Protein AF-0000000068948465 (afdb_homodimer)

Foldseek 3Di:
DPPPDFKKKKWKKQFAPVCLPVRVVVLVVLLVVLAKDWDDWDFDVVVRGMIITMIGHNDQVSVVVSVVVVVVDDGIDTDDMDIDDPPCPDPPPDDPPPPPPCPVPPPPPPPDD/DPPPDFKKKKWKKQFAPVCLPVRVVVLVVLLVVLAKDWDDWDFDVVVRGMIITMIGHNDQVSVVVSVVVVVVDDGIDTDDMDIDDPPCPDDPPDDPPPDPPCPVPPPPPPPPD

Secondary structure (DSSP, 8-state):
----PPPEEEEEEEEPGGGHHHHHHHHHHHHHHTT-EEEEEEEETTTTTEEEEEEE-SSHHHHHHHHHHHHT-SSEEEEEEEEE-TT--------------------------/----PPPEEEEEEEEPGGGHHHHHHHHHHHHHHTT-EEEEEEEETTTTTEEEEEEE-SSHHHHHHHHHHHHT-SSEEEEEEEEE-TT--------------------------

Solvent-accessible surface area (backbone atoms only — not comparable to full-atom values): 13059 Å² total; per-residue (Å²): 123,78,82,78,67,60,19,32,36,40,38,33,31,34,43,37,77,92,43,51,58,61,32,50,44,54,52,47,50,46,36,46,74,45,58,45,41,78,42,32,39,36,35,33,44,88,63,73,31,32,38,39,37,32,35,33,25,94,44,56,67,36,55,54,51,36,53,58,52,51,72,72,42,89,45,51,42,84,75,43,76,47,77,46,48,71,81,56,74,68,70,79,66,75,73,79,74,77,77,73,73,74,74,71,73,70,75,77,75,74,71,80,124,123,79,82,79,66,59,20,34,37,41,37,31,31,34,42,36,77,94,43,51,57,59,30,50,45,52,52,48,50,46,36,48,75,45,58,44,41,78,44,32,39,37,35,33,46,86,64,72,31,34,40,37,38,32,34,32,25,95,42,55,67,36,55,53,51,36,52,57,52,51,73,71,43,89,44,51,42,83,74,44,75,47,76,47,48,73,78,57,75,69,71,80,66,75,74,78,79,75,80,74,77,75,75,73,75,72,74,80,76,78,74,75,121

Radius of gyration: 25.89 Å; Cα contacts (8 Å, |Δi|>4): 347; chains: 2; bounding box: 119×60×42 Å

Structure (mmCIF, N/CA/C/O backbone):
data_AF-0000000068948465-model_v1
#
loop_
_entity.id
_entity.type
_entity.pdbx_description
1 polymer 'AsnC family transcriptional regulator'
#
loop_
_atom_site.group_PDB
_atom_site.id
_atom_site.type_symbol
_atom_site.label_atom_id
_atom_site.label_alt_id
_atom_site.label_comp_id
_atom_site.label_asym_id
_atom_site.label_entity_id
_atom_site.label_seq_id
_atom_site.pdbx_PDB_ins_code
_atom_site.Cartn_x
_atom_site.Cartn_y
_atom_site.Cartn_z
_atom_site.occupancy
_atom_site.B_iso_or_equiv
_atom_site.auth_seq_id
_atom_site.auth_comp_id
_atom_site.auth_asym_id
_atom_site.auth_atom_id
_atom_site.pdbx_PDB_model_num
ATOM 1 N N . MET A 1 1 ? -20.594 -26.531 1.885 1 39.5 1 MET A N 1
ATOM 2 C CA . MET A 1 1 ? -19.562 -26.547 0.859 1 39.5 1 MET A CA 1
ATOM 3 C C . MET A 1 1 ? -18.203 -26.172 1.447 1 39.5 1 MET A C 1
ATOM 5 O O . MET A 1 1 ? -18.125 -25.312 2.334 1 39.5 1 MET A O 1
ATOM 9 N N . PRO A 1 2 ? -17.281 -27 1.482 1 44.72 2 PRO A N 1
ATOM 10 C CA . PRO A 1 2 ? -16.047 -26.719 2.217 1 44.72 2 PRO A CA 1
ATOM 11 C C . PRO A 1 2 ? -15.516 -25.312 1.981 1 44.72 2 PRO A C 1
ATOM 13 O O . PRO A 1 2 ? -15.789 -24.719 0.938 1 44.72 2 PRO A O 1
ATOM 16 N N . ALA A 1 3 ? -15.453 -24.453 2.828 1 50.34 3 ALA A N 1
ATOM 17 C CA . ALA A 1 3 ? -14.961 -23.078 2.734 1 50.34 3 ALA A CA 1
ATOM 18 C C . ALA A 1 3 ? -13.781 -22.984 1.772 1 50.34 3 ALA A C 1
ATOM 20 O O . ALA A 1 3 ? -12.711 -23.547 2.037 1 50.34 3 ALA A O 1
ATOM 21 N N . THR A 1 4 ? -13.992 -23.172 0.455 1 62.28 4 THR A N 1
ATOM 22 C CA . THR A 1 4 ? -12.961 -23.312 -0.571 1 62.28 4 THR A CA 1
ATOM 23 C C . THR A 1 4 ? -11.898 -22.234 -0.419 1 62.28 4 THR A C 1
ATOM 25 O O . THR A 1 4 ? -12.219 -21.031 -0.416 1 62.28 4 THR A O 1
ATOM 28 N N . THR A 1 5 ? -10.789 -22.531 0.228 1 85.94 5 THR A N 1
ATOM 29 C CA . THR A 1 5 ? -9.633 -21.656 0.434 1 85.94 5 THR A CA 1
ATOM 30 C C . THR A 1 5 ? -9.047 -21.219 -0.902 1 85.94 5 THR A C 1
ATOM 32 O O . THR A 1 5 ? -8.828 -22.031 -1.798 1 85.94 5 THR A O 1
ATOM 35 N N . LEU A 1 6 ? -8.992 -19.984 -1.156 1 93.75 6 LEU A N 1
ATOM 36 C CA . LEU A 1 6 ? -8.438 -19.406 -2.377 1 93.75 6 LEU A CA 1
ATOM 37 C C . LEU A 1 6 ? -6.93 -19.594 -2.432 1 93.75 6 LEU A C 1
ATOM 39 O O . LEU A 1 6 ? -6.262 -19.609 -1.395 1 93.75 6 LEU A O 1
ATOM 43 N N . PRO A 1 7 ? -6.414 -19.891 -3.65 1 97.19 7 PRO A N 1
ATOM 44 C CA . PRO A 1 7 ? -4.957 -19.797 -3.771 1 97.19 7 PRO A CA 1
ATOM 45 C C . PRO A 1 7 ? -4.395 -18.516 -3.17 1 97.19 7 PRO A C 1
ATOM 47 O O . PRO A 1 7 ? -4.988 -17.453 -3.33 1 97.19 7 PRO A O 1
ATOM 50 N N . THR A 1 8 ? -3.281 -18.672 -2.494 1 98 8 THR A N 1
ATOM 51 C CA . THR A 1 8 ? -2.734 -17.562 -1.728 1 98 8 THR A CA 1
ATOM 52 C C . THR A 1 8 ? -1.229 -17.438 -1.949 1 98 8 THR A C 1
ATOM 54 O O . 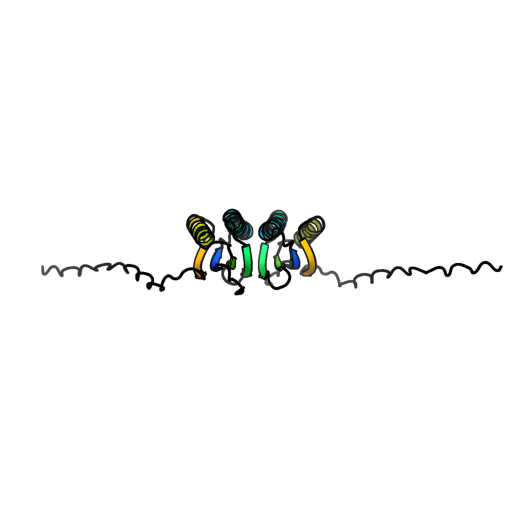THR A 1 8 ? -0.518 -18.438 -1.98 1 98 8 THR A O 1
ATOM 57 N N . LEU A 1 9 ? -0.799 -16.234 -2.16 1 98.44 9 LEU A N 1
ATOM 58 C CA . LEU A 1 9 ? 0.619 -15.906 -2.268 1 98.44 9 LEU A CA 1
ATOM 59 C C . LEU A 1 9 ? 1.081 -15.078 -1.071 1 98.44 9 LEU A C 1
ATOM 61 O O . LEU A 1 9 ? 0.5 -14.031 -0.772 1 98.44 9 LEU A O 1
ATOM 65 N N . HIS A 1 10 ? 2.029 -15.555 -0.37 1 98.5 10 HIS A N 1
ATOM 66 C CA . HIS A 1 10 ? 2.768 -14.773 0.615 1 98.5 10 HIS A CA 1
ATOM 67 C C . HIS A 1 10 ? 4.105 -14.297 0.053 1 98.5 10 HIS A C 1
ATOM 69 O O . HIS A 1 10 ? 4.891 -15.102 -0.448 1 98.5 10 HIS A O 1
ATOM 75 N N . LEU A 1 11 ? 4.359 -12.969 0.153 1 97.62 11 LEU A N 1
ATOM 76 C CA . LEU A 1 11 ? 5.625 -12.523 -0.413 1 97.62 11 LEU A CA 1
ATOM 77 C C . LEU A 1 11 ? 6.207 -11.367 0.401 1 97.62 11 LEU A C 1
ATOM 79 O O . LEU A 1 11 ? 5.488 -10.719 1.167 1 97.62 11 LEU A O 1
ATOM 83 N N . SER A 1 12 ? 7.5 -11.195 0.286 1 97.69 12 SER A N 1
ATOM 84 C CA . SER A 1 12 ? 8.258 -10.062 0.803 1 97.69 12 SER A CA 1
ATOM 85 C C . SER A 1 12 ? 9.117 -9.422 -0.287 1 97.69 12 SER A C 1
ATOM 87 O O . SER A 1 12 ? 9.828 -10.125 -1.011 1 97.69 12 SER A O 1
ATOM 89 N N . LEU A 1 13 ? 9.008 -8.125 -0.373 1 96.81 13 LEU A N 1
ATOM 90 C CA . LEU A 1 13 ? 9.727 -7.363 -1.386 1 96.81 13 LEU A CA 1
ATOM 91 C C . LEU A 1 13 ? 10.539 -6.242 -0.745 1 96.81 13 LEU A C 1
ATOM 93 O O . LEU A 1 13 ? 10.031 -5.496 0.094 1 96.81 13 LEU A O 1
ATOM 97 N N . ARG A 1 14 ? 11.758 -6.141 -1.151 1 95.94 14 ARG A N 1
ATOM 98 C CA . ARG A 1 14 ? 12.492 -4.922 -0.84 1 95.94 14 ARG A CA 1
ATOM 99 C C . ARG A 1 14 ? 12.242 -3.848 -1.893 1 95.94 14 ARG A C 1
ATOM 101 O O . ARG A 1 14 ? 12.43 -4.086 -3.088 1 95.94 14 ARG A O 1
ATOM 108 N N . LEU A 1 15 ? 11.844 -2.734 -1.394 1 95.56 15 LEU A N 1
ATOM 109 C CA . LEU A 1 15 ? 11.508 -1.647 -2.309 1 95.56 15 LEU A CA 1
ATOM 110 C C . LEU A 1 15 ? 12.695 -0.709 -2.494 1 95.56 15 LEU A C 1
ATOM 112 O O . LEU A 1 15 ? 13.492 -0.511 -1.567 1 95.56 15 LEU A O 1
ATOM 116 N N . GLU A 1 16 ? 12.773 -0.184 -3.67 1 93.62 16 GLU A N 1
ATOM 117 C CA . GLU A 1 16 ? 13.758 0.862 -3.92 1 93.62 16 GLU A CA 1
ATOM 118 C C . GLU A 1 16 ? 13.469 2.107 -3.088 1 93.62 16 GLU A C 1
ATOM 120 O O . GLU A 1 16 ? 12.375 2.668 -3.164 1 93.62 16 GLU A O 1
ATOM 125 N N . THR A 1 17 ? 14.43 2.617 -2.41 1 92.31 17 THR A N 1
ATOM 126 C CA . THR A 1 17 ? 14.195 3.631 -1.388 1 92.31 17 THR A CA 1
ATOM 127 C C . THR A 1 17 ? 14.148 5.023 -2.008 1 92.31 17 THR A C 1
ATOM 129 O O . THR A 1 17 ? 13.664 5.973 -1.387 1 92.31 17 THR A O 1
ATOM 132 N N . ALA A 1 18 ? 14.656 5.133 -3.189 1 91.5 18 ALA A N 1
ATOM 133 C CA . ALA A 1 18 ? 14.664 6.445 -3.832 1 91.5 18 ALA A CA 1
ATOM 134 C C . ALA A 1 18 ? 13.242 6.902 -4.145 1 91.5 18 ALA A C 1
ATOM 136 O O . ALA A 1 18 ? 12.969 8.102 -4.215 1 91.5 18 ALA A O 1
ATOM 137 N N . ASP A 1 19 ? 12.273 5.969 -4.332 1 92.88 19 ASP A N 1
ATOM 138 C CA . ASP A 1 19 ? 10.867 6.25 -4.605 1 92.88 19 ASP A CA 1
ATOM 139 C C . ASP A 1 19 ? 9.969 5.137 -4.062 1 92.88 19 ASP A C 1
ATOM 141 O O . ASP A 1 19 ? 9.422 4.344 -4.828 1 92.88 19 ASP A O 1
ATOM 145 N N . LEU A 1 20 ? 9.758 5.203 -2.801 1 95.69 20 LEU A N 1
ATOM 146 C CA . LEU A 1 20 ? 9.016 4.145 -2.127 1 95.69 20 LEU A CA 1
ATOM 147 C C . LEU A 1 20 ? 7.574 4.09 -2.629 1 95.69 20 LEU A C 1
ATOM 149 O O . LEU A 1 20 ? 7.059 3.01 -2.922 1 95.69 20 LEU A O 1
ATOM 153 N N . PHE A 1 21 ? 6.938 5.223 -2.777 1 95.75 21 PHE A N 1
ATOM 154 C CA . PHE A 1 21 ? 5.566 5.227 -3.275 1 95.75 21 PHE A CA 1
ATOM 155 C C . PHE A 1 21 ? 5.508 4.691 -4.703 1 95.75 21 PHE A C 1
ATOM 157 O O . PHE A 1 21 ? 4.637 3.883 -5.031 1 95.75 21 PHE A O 1
ATOM 164 N N . GLY A 1 22 ? 6.453 5.184 -5.469 1 93.69 22 GLY A N 1
ATOM 165 C CA . GLY A 1 22 ? 6.488 4.684 -6.832 1 93.69 22 GLY A CA 1
ATOM 166 C C . GLY A 1 22 ? 6.637 3.174 -6.91 1 93.69 22 GLY A C 1
ATOM 167 O O . GLY A 1 22 ? 5.934 2.516 -7.68 1 93.69 22 GLY A O 1
ATOM 168 N N . ALA A 1 23 ? 7.492 2.623 -6.145 1 94.44 23 ALA A N 1
ATOM 169 C CA . ALA A 1 23 ? 7.699 1.178 -6.098 1 94.44 23 ALA A CA 1
ATOM 170 C C . ALA A 1 23 ? 6.438 0.458 -5.629 1 94.44 23 ALA A C 1
ATOM 172 O O . ALA A 1 23 ? 6.027 -0.54 -6.227 1 94.44 23 ALA A O 1
ATOM 173 N N . MET A 1 24 ? 5.809 0.981 -4.594 1 95.69 24 MET A N 1
ATOM 174 C CA . MET A 1 24 ? 4.59 0.369 -4.07 1 95.69 24 MET A CA 1
ATOM 175 C C . MET A 1 24 ? 3.475 0.404 -5.109 1 95.69 24 MET A C 1
ATOM 177 O O . MET A 1 24 ? 2.781 -0.593 -5.316 1 95.69 24 MET A O 1
ATOM 181 N N . GLU A 1 25 ? 3.311 1.545 -5.703 1 94.31 25 GLU A N 1
ATOM 182 C CA . GLU A 1 25 ? 2.289 1.691 -6.734 1 94.31 25 GLU A CA 1
ATOM 183 C C . GLU A 1 25 ? 2.5 0.686 -7.863 1 94.31 25 GLU A C 1
ATOM 185 O O . GLU A 1 25 ? 1.54 0.086 -8.352 1 94.31 25 GLU A O 1
ATOM 190 N N . TRP A 1 26 ? 3.707 0.547 -8.25 1 93.56 26 TRP A N 1
ATOM 191 C CA . TRP A 1 26 ? 4.027 -0.385 -9.328 1 93.56 26 TRP A CA 1
ATOM 192 C C . TRP A 1 26 ? 3.658 -1.812 -8.938 1 93.56 26 TRP A C 1
ATOM 194 O O . TRP A 1 26 ? 3.061 -2.543 -9.734 1 93.56 26 TRP A O 1
ATOM 204 N N . VAL A 1 27 ? 3.988 -2.209 -7.746 1 95.44 27 VAL A N 1
ATOM 205 C CA . VAL A 1 27 ? 3.678 -3.551 -7.266 1 95.44 27 VAL A CA 1
ATOM 206 C C . VAL A 1 27 ? 2.166 -3.758 -7.25 1 95.44 27 VAL A C 1
ATOM 208 O O . VAL A 1 27 ?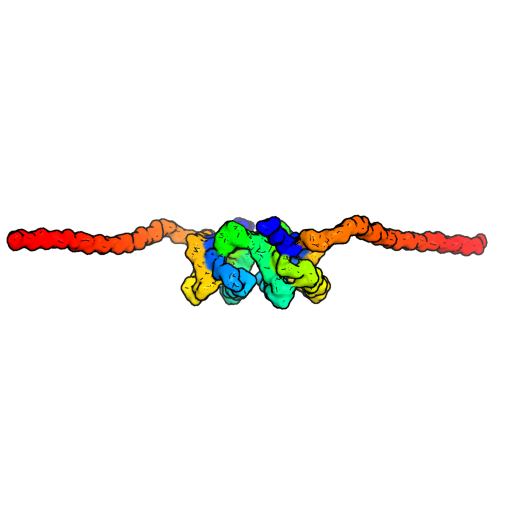 1.663 -4.754 -7.773 1 95.44 27 VAL A O 1
ATOM 211 N N . LEU A 1 28 ? 1.452 -2.793 -6.68 1 96 28 LEU A N 1
ATOM 212 C CA . LEU A 1 28 ? 0.005 -2.906 -6.531 1 96 28 LEU A CA 1
ATOM 213 C C . LEU A 1 28 ? -0.682 -2.902 -7.895 1 96 28 LEU A C 1
ATOM 215 O O . LEU A 1 28 ? -1.611 -3.678 -8.125 1 96 28 LEU A O 1
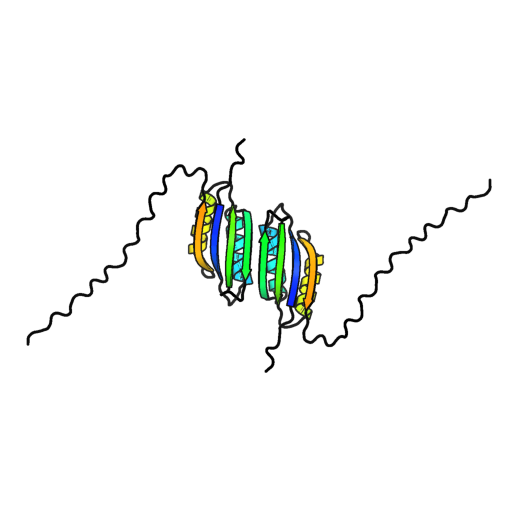ATOM 219 N N . ALA A 1 29 ? -0.239 -2.104 -8.758 1 94.19 29 ALA A N 1
ATOM 220 C CA . ALA A 1 29 ? -0.805 -2.045 -10.109 1 94.19 29 ALA A CA 1
ATOM 221 C C . ALA A 1 29 ? -0.633 -3.377 -10.836 1 94.19 29 ALA A C 1
ATOM 223 O O . ALA A 1 29 ? -1.555 -3.85 -11.5 1 94.19 29 ALA A O 1
ATOM 224 N N . ASN A 1 30 ? 0.531 -3.982 -10.703 1 95.31 30 ASN A N 1
ATOM 225 C CA . ASN A 1 30 ? 0.779 -5.262 -11.359 1 95.31 30 ASN A CA 1
ATOM 226 C C . ASN A 1 30 ? -0.067 -6.379 -10.75 1 95.31 30 ASN A C 1
ATOM 228 O O . ASN A 1 30 ? -0.586 -7.23 -11.477 1 95.31 30 ASN A O 1
ATOM 232 N N . ALA A 1 31 ? -0.156 -6.312 -9.484 1 97.19 31 ALA A N 1
ATOM 233 C CA . ALA A 1 31 ? -1.032 -7.281 -8.828 1 97.19 31 ALA A CA 1
ATOM 234 C C . ALA A 1 31 ? -2.469 -7.145 -9.32 1 97.19 31 ALA A C 1
ATOM 236 O O . ALA A 1 31 ? -3.111 -8.141 -9.672 1 97.19 31 ALA A O 1
ATOM 237 N N . ARG A 1 32 ? -2.934 -5.945 -9.406 1 96.69 32 ARG A N 1
ATOM 238 C CA . ARG A 1 32 ? -4.285 -5.676 -9.883 1 96.69 32 ARG A CA 1
ATOM 239 C C . ARG A 1 32 ? -4.461 -6.156 -11.32 1 96.69 32 ARG A C 1
ATOM 241 O O . ARG A 1 32 ? -5.453 -6.816 -11.641 1 96.69 32 ARG A O 1
ATOM 248 N N . ARG A 1 33 ? -3.539 -5.875 -12.125 1 95 33 ARG A N 1
ATOM 249 C CA . ARG A 1 33 ? -3.594 -6.207 -13.547 1 95 33 ARG A CA 1
ATOM 250 C C . ARG A 1 33 ? -3.621 -7.719 -13.758 1 95 33 ARG A C 1
ATOM 252 O O . ARG A 1 33 ? -4.164 -8.203 -14.75 1 95 33 ARG A O 1
ATOM 259 N N . THR A 1 34 ? -3.053 -8.484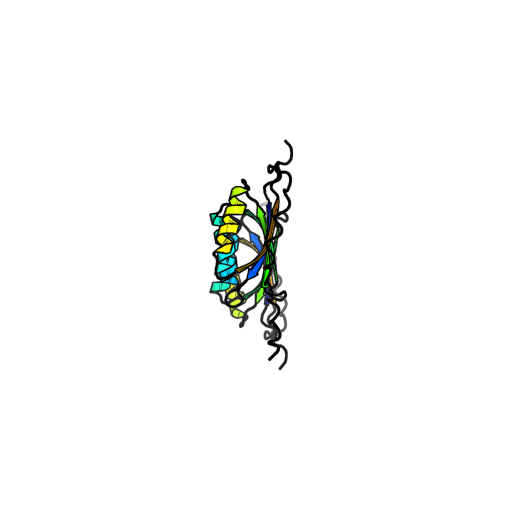 -12.852 1 96.81 34 THR A N 1
ATOM 260 C CA . THR A 1 34 ? -3.008 -9.938 -12.977 1 96.81 34 THR A CA 1
ATOM 261 C C . THR A 1 34 ? -4.207 -10.57 -12.273 1 96.81 34 THR A C 1
ATOM 263 O O . THR A 1 34 ? -4.305 -11.797 -12.195 1 96.81 34 THR A O 1
ATOM 266 N N . GLY A 1 35 ? -5.07 -9.75 -11.711 1 96.81 35 GLY A N 1
ATOM 267 C CA . GLY A 1 35 ? -6.332 -10.242 -11.172 1 96.81 35 GLY A CA 1
ATOM 268 C C . GLY A 1 35 ? -6.238 -10.648 -9.719 1 96.81 35 GLY A C 1
ATOM 269 O O . GLY A 1 35 ? -7.062 -11.43 -9.234 1 96.81 35 GLY A O 1
ATOM 270 N N . LEU A 1 36 ? -5.25 -10.195 -8.977 1 98.06 36 LEU A N 1
ATOM 271 C CA . LEU A 1 36 ? -5.09 -10.57 -7.574 1 98.06 36 LEU A CA 1
ATOM 272 C C . LEU A 1 36 ? -5.91 -9.656 -6.672 1 98.06 36 LEU A C 1
ATOM 274 O O . LEU A 1 36 ? -6.367 -8.594 -7.102 1 98.06 36 LEU A O 1
ATOM 278 N N . ALA A 1 37 ? -6.133 -10.172 -5.473 1 97.25 37 ALA A N 1
ATOM 279 C CA . ALA A 1 37 ? -6.754 -9.375 -4.418 1 97.25 37 ALA A CA 1
ATOM 280 C C . ALA A 1 37 ? -5.852 -9.289 -3.189 1 97.25 37 ALA A C 1
ATOM 282 O O . ALA A 1 37 ? -5.215 -10.281 -2.811 1 97.25 37 ALA A O 1
ATOM 283 N N . PRO A 1 38 ? -5.809 -8.141 -2.607 1 97.88 38 PRO A N 1
ATOM 284 C CA . PRO A 1 38 ? -5.004 -8.023 -1.391 1 97.88 38 PRO A CA 1
ATOM 285 C C . PRO A 1 38 ? -5.707 -8.586 -0.159 1 97.88 38 PRO A C 1
ATOM 287 O O . PRO A 1 38 ? -6.871 -8.258 0.092 1 97.88 38 PRO A O 1
ATOM 290 N N . ALA A 1 39 ? -5.047 -9.398 0.582 1 97.38 39 ALA A N 1
ATOM 291 C CA . ALA A 1 39 ? -5.551 -9.859 1.872 1 97.38 39 ALA A CA 1
ATOM 292 C C . ALA A 1 39 ? -4.883 -9.109 3.023 1 97.38 39 ALA A C 1
ATOM 294 O O . ALA A 1 39 ? -5.559 -8.656 3.951 1 97.38 39 ALA A O 1
ATOM 295 N N . GLN A 1 40 ? -3.584 -9.016 2.916 1 97.94 40 GLN A N 1
ATOM 296 C CA . GLN A 1 40 ? -2.828 -8.281 3.922 1 97.94 40 GLN A CA 1
ATOM 297 C C . GLN A 1 40 ? -1.63 -7.57 3.301 1 97.94 40 GLN A C 1
ATOM 299 O O . GLN A 1 40 ? -1.019 -8.078 2.359 1 97.94 40 GLN A O 1
ATOM 304 N N . LEU A 1 41 ? -1.302 -6.434 3.807 1 98.38 41 LEU A N 1
ATOM 305 C CA . LEU A 1 41 ? -0.094 -5.684 3.484 1 98.38 41 LEU A CA 1
ATOM 306 C C . LEU A 1 41 ? 0.538 -5.102 4.746 1 98.38 41 LEU A C 1
ATOM 308 O O . LEU A 1 41 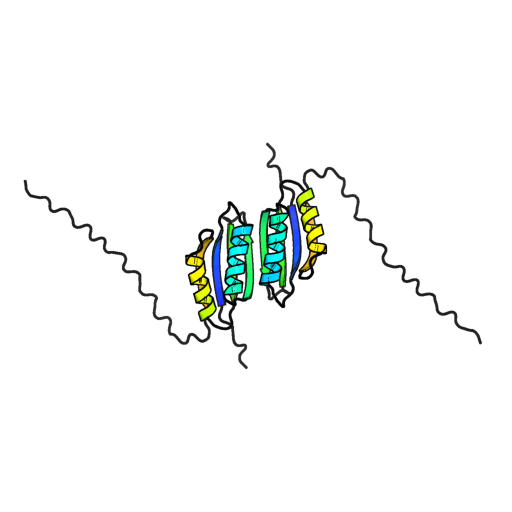? -0.169 -4.637 5.641 1 98.38 41 LEU A O 1
ATOM 312 N N . SER A 1 42 ? 1.835 -5.117 4.797 1 98.31 42 SER A N 1
ATOM 313 C CA . SER A 1 42 ? 2.576 -4.434 5.855 1 98.31 42 SER A CA 1
ATOM 314 C C . SER A 1 42 ? 3.898 -3.881 5.336 1 98.31 42 SER A C 1
ATOM 316 O O . SER A 1 42 ? 4.598 -4.547 4.566 1 98.31 42 SER A O 1
ATOM 318 N N . PHE A 1 43 ? 4.195 -2.697 5.73 1 98.25 43 PHE A N 1
ATOM 319 C CA . PHE A 1 43 ? 5.418 -2.008 5.336 1 98.25 43 PHE A CA 1
ATOM 320 C C . PHE A 1 43 ? 5.977 -1.197 6.496 1 98.25 43 PHE A C 1
ATOM 322 O O . PHE A 1 43 ? 5.223 -0.58 7.25 1 98.25 43 PHE A O 1
ATOM 329 N N . ASP A 1 44 ? 7.281 -1.242 6.594 1 95.69 44 ASP A N 1
ATOM 330 C CA . ASP A 1 44 ? 8.023 -0.456 7.574 1 95.69 44 ASP A CA 1
ATOM 331 C C . ASP A 1 44 ? 9.328 0.075 6.98 1 95.69 44 ASP A C 1
ATOM 333 O O . ASP A 1 44 ? 10.258 -0.691 6.734 1 95.69 44 ASP A O 1
ATOM 337 N N . ALA A 1 45 ? 9.328 1.349 6.816 1 94.69 45 ALA A N 1
ATOM 338 C CA . ALA A 1 45 ? 10.492 1.963 6.188 1 94.69 45 ALA A CA 1
ATOM 339 C C . ALA A 1 45 ? 11.742 1.772 7.043 1 94.69 45 ALA A C 1
ATOM 341 O O . ALA A 1 45 ? 12.852 1.692 6.516 1 94.69 45 ALA A O 1
ATOM 342 N N . ALA A 1 46 ? 11.555 1.696 8.297 1 90.88 46 ALA A N 1
ATOM 343 C CA . ALA A 1 46 ? 12.68 1.571 9.219 1 90.88 46 ALA A CA 1
ATOM 344 C C . ALA A 1 46 ? 13.258 0.16 9.195 1 90.88 46 ALA A C 1
ATOM 346 O O . ALA A 1 46 ? 14.375 -0.071 9.672 1 90.88 46 ALA A O 1
ATOM 347 N N . ARG A 1 47 ? 12.516 -0.778 8.703 1 90.88 47 ARG A N 1
ATOM 348 C CA . ARG A 1 47 ? 12.961 -2.166 8.625 1 90.88 47 ARG A CA 1
ATOM 349 C C . ARG A 1 47 ? 13.367 -2.531 7.199 1 90.88 47 ARG A C 1
ATOM 351 O O . ARG A 1 47 ? 12.867 -3.506 6.637 1 90.88 47 ARG A O 1
ATOM 358 N N . GLN A 1 48 ? 14.266 -1.77 6.629 1 90.38 48 GLN A N 1
ATOM 359 C CA . GLN A 1 48 ? 14.938 -2.021 5.359 1 90.38 48 GLN A CA 1
ATOM 360 C C . GLN A 1 48 ? 13.977 -1.871 4.188 1 90.38 48 GLN A C 1
ATOM 362 O O . GLN A 1 48 ? 14.148 -2.512 3.148 1 90.38 48 GLN A O 1
ATOM 367 N N . ALA A 1 49 ? 12.828 -1.194 4.355 1 95.38 49 ALA A N 1
ATOM 368 C CA . ALA A 1 49 ? 11.867 -0.879 3.305 1 95.38 49 ALA A CA 1
ATOM 369 C C . ALA A 1 49 ? 11.297 -2.15 2.678 1 95.38 49 ALA A C 1
ATOM 371 O O . ALA A 1 49 ? 11.211 -2.26 1.452 1 95.38 49 ALA A O 1
ATOM 372 N N . VAL A 1 50 ? 11.023 -3.109 3.559 1 96.62 50 VAL A N 1
ATOM 373 C CA . VAL A 1 50 ? 10.461 -4.367 3.086 1 96.62 50 VAL A CA 1
ATOM 374 C C . VAL A 1 50 ? 8.938 -4.305 3.137 1 96.62 50 VAL A C 1
ATOM 376 O O . VAL A 1 50 ? 8.359 -3.924 4.16 1 96.62 50 VAL A O 1
ATOM 379 N N . LEU A 1 51 ? 8.281 -4.617 2.037 1 97.81 51 LEU A N 1
ATOM 380 C CA . LEU A 1 51 ? 6.84 -4.793 1.938 1 97.81 51 LEU A CA 1
ATOM 381 C C . LEU A 1 51 ? 6.461 -6.266 2.057 1 97.81 51 LEU A C 1
ATOM 383 O O . LEU A 1 51 ? 6.93 -7.098 1.274 1 97.81 51 LEU A O 1
ATOM 387 N N . HIS A 1 52 ? 5.672 -6.598 3.033 1 98.44 52 HIS A N 1
ATOM 388 C CA . HIS A 1 52 ? 5.059 -7.914 3.148 1 98.44 52 HIS A CA 1
ATOM 389 C C . HIS A 1 52 ? 3.625 -7.902 2.623 1 98.44 52 HIS A C 1
ATOM 391 O O . HIS A 1 52 ? 2.844 -7.008 2.963 1 98.44 52 HIS A O 1
ATOM 397 N N . ALA A 1 53 ? 3.322 -8.922 1.819 1 98.56 53 ALA A N 1
ATOM 398 C CA . ALA A 1 53 ? 1.976 -8.953 1.255 1 98.56 53 ALA A CA 1
ATOM 399 C C . ALA A 1 53 ? 1.426 -10.375 1.22 1 98.56 53 ALA A C 1
ATOM 401 O O . ALA A 1 53 ? 2.168 -11.328 0.974 1 98.56 53 ALA A O 1
ATOM 402 N N . THR A 1 54 ? 0.19 -10.492 1.573 1 98.5 54 THR A N 1
ATOM 403 C CA . THR A 1 54 ? -0.62 -11.672 1.3 1 98.5 54 THR A CA 1
ATOM 404 C C . THR A 1 54 ? -1.669 -11.375 0.232 1 98.5 54 THR A C 1
ATOM 406 O O . THR A 1 54 ? -2.521 -10.508 0.419 1 98.5 54 THR A O 1
ATOM 409 N N . LEU A 1 55 ? -1.599 -12.078 -0.843 1 98.5 55 LEU A N 1
ATOM 410 C CA . LEU A 1 55 ? -2.479 -11.867 -1.987 1 98.5 55 LEU A CA 1
ATOM 411 C C . LEU A 1 55 ? -3.244 -13.141 -2.324 1 98.5 55 LEU A C 1
ATOM 413 O O . LEU A 1 55 ? -2.729 -14.25 -2.141 1 98.5 55 LEU A O 1
ATOM 417 N N . THR A 1 56 ? -4.438 -12.953 -2.84 1 97.94 56 THR A N 1
ATOM 418 C CA . THR A 1 56 ? -5.25 -14.109 -3.221 1 97.94 56 THR A CA 1
ATOM 419 C C . THR A 1 56 ? -5.699 -13.992 -4.676 1 97.94 56 THR A C 1
ATOM 421 O O . THR A 1 56 ? -5.637 -12.914 -5.266 1 97.94 56 THR A O 1
ATOM 424 N N . ALA A 1 57 ? -6.086 -15.102 -5.18 1 97.75 57 ALA A N 1
ATOM 425 C CA . ALA A 1 57 ? -6.594 -15.172 -6.547 1 97.75 57 ALA A CA 1
ATOM 426 C C . ALA A 1 57 ? -7.625 -16.297 -6.688 1 97.75 57 ALA A C 1
ATOM 428 O O . ALA A 1 57 ? -7.707 -17.188 -5.84 1 97.75 57 ALA A O 1
ATOM 429 N N . GLN A 1 58 ? -8.43 -16.188 -7.75 1 95.31 58 GLN A N 1
ATOM 430 C CA . GLN A 1 58 ? -9.383 -17.25 -8.047 1 95.31 58 GLN A CA 1
ATOM 431 C C . GLN A 1 58 ? -8.68 -18.484 -8.602 1 95.31 58 GLN A C 1
ATOM 433 O O . GLN A 1 58 ? -9.156 -19.609 -8.414 1 95.31 58 GLN A O 1
ATOM 438 N N . ASP A 1 59 ? -7.531 -18.234 -9.25 1 94.88 59 ASP A N 1
ATOM 439 C CA . ASP A 1 59 ? -6.73 -19.266 -9.891 1 94.88 59 ASP A CA 1
ATOM 440 C C . ASP A 1 59 ? -5.25 -19.094 -9.57 1 94.88 59 ASP A C 1
ATOM 442 O O . ASP A 1 59 ? -4.723 -17.984 -9.633 1 94.88 59 ASP A O 1
ATOM 446 N N . ALA A 1 60 ? -4.621 -20.188 -9.273 1 96 60 ALA A N 1
ATOM 447 C CA . ALA A 1 60 ? -3.213 -20.125 -8.891 1 96 60 ALA A CA 1
ATOM 448 C C . ALA A 1 60 ? -2.355 -19.594 -10.031 1 96 60 ALA A C 1
ATOM 450 O O . ALA A 1 60 ? -1.288 -19.016 -9.805 1 96 60 ALA A O 1
ATOM 451 N N . GLY A 1 61 ? -2.76 -19.859 -11.203 1 96.88 61 GLY A N 1
ATOM 452 C CA . GLY A 1 61 ? -2.031 -19.344 -12.352 1 96.88 61 GLY A CA 1
ATOM 453 C C . GLY A 1 61 ? -1.828 -17.844 -12.297 1 96.88 61 GLY A C 1
ATOM 454 O O . GLY A 1 61 ? -0.816 -17.344 -12.781 1 96.88 61 GLY A O 1
ATOM 455 N N . GLN A 1 62 ? -2.773 -17.094 -11.758 1 97.81 62 GLN A N 1
ATOM 456 C CA . GLN A 1 62 ? -2.678 -15.648 -11.633 1 97.81 62 GLN A CA 1
ATOM 457 C C . GLN A 1 62 ? -1.562 -15.25 -10.672 1 97.81 62 GLN A C 1
ATOM 459 O O . GLN A 1 62 ? -0.876 -14.25 -10.891 1 97.81 62 GLN A O 1
ATOM 464 N N . LEU A 1 63 ? -1.409 -15.992 -9.633 1 98.06 63 LEU A N 1
ATOM 465 C CA . LEU A 1 63 ? -0.323 -15.734 -8.688 1 98.06 63 LEU A CA 1
ATOM 466 C C . LEU A 1 63 ? 1.033 -15.898 -9.367 1 98.06 63 LEU A C 1
ATOM 468 O O . LEU A 1 63 ? 1.908 -15.039 -9.227 1 98.06 63 LEU A O 1
ATOM 472 N N . TRP A 1 64 ? 1.11 -16.938 -10.156 1 96.5 64 TRP A N 1
ATOM 473 C CA . TRP A 1 64 ? 2.365 -17.219 -10.844 1 96.5 64 TRP A CA 1
ATOM 474 C C . TRP A 1 64 ? 2.639 -16.172 -11.914 1 96.5 64 TRP A C 1
ATOM 476 O O . TRP A 1 64 ? 3.787 -15.773 -12.125 1 96.5 64 TRP A O 1
ATOM 486 N N . LEU A 1 65 ? 1.653 -15.734 -12.57 1 96.81 65 LEU A N 1
ATOM 487 C CA . LEU A 1 65 ? 1.811 -14.656 -13.539 1 96.81 65 LEU A CA 1
ATOM 488 C C . LEU A 1 65 ? 2.346 -13.398 -12.867 1 96.81 65 LEU A C 1
ATOM 490 O O . LEU A 1 65 ? 3.25 -12.742 -13.398 1 96.81 65 LEU A O 1
ATOM 494 N N . PHE A 1 66 ? 1.835 -13.055 -11.773 1 97.25 66 PHE A N 1
ATOM 495 C CA . PHE A 1 66 ? 2.289 -11.891 -11.023 1 97.25 66 PHE A CA 1
ATOM 496 C C . PHE A 1 66 ? 3.752 -12.039 -10.625 1 97.25 66 PHE A C 1
ATOM 498 O O . PHE A 1 66 ? 4.547 -11.109 -10.797 1 97.25 66 PHE A O 1
ATOM 505 N N . LEU A 1 67 ? 4.094 -13.172 -10.188 1 96.69 67 LEU A N 1
ATOM 506 C CA . LEU A 1 67 ? 5.473 -13.414 -9.781 1 96.69 67 LEU A CA 1
ATOM 507 C C . LEU A 1 67 ? 6.422 -13.273 -10.969 1 96.69 67 LEU A C 1
ATOM 509 O O . LEU A 1 67 ? 7.512 -12.719 -10.828 1 96.69 67 LEU A O 1
ATOM 513 N N . ARG A 1 68 ? 5.996 -13.734 -12.078 1 94.75 68 ARG A N 1
ATOM 514 C CA . ARG A 1 68 ? 6.812 -13.586 -13.281 1 94.75 68 ARG A CA 1
ATOM 515 C C . ARG A 1 68 ? 6.984 -12.117 -13.648 1 94.75 68 ARG A C 1
ATOM 517 O O . ARG A 1 68 ? 8.07 -11.695 -14.062 1 94.75 68 ARG A O 1
ATOM 524 N N . ARG A 1 69 ? 5.992 -11.328 -13.43 1 93.19 69 ARG A N 1
ATOM 525 C CA . ARG A 1 69 ? 6.07 -9.906 -13.719 1 93.19 69 ARG A CA 1
ATOM 526 C C . ARG A 1 69 ? 7.016 -9.203 -12.75 1 93.19 69 ARG A C 1
ATOM 528 O O . ARG A 1 69 ? 7.719 -8.266 -13.133 1 93.19 69 ARG A O 1
ATOM 535 N N . LEU A 1 70 ? 6.934 -9.609 -11.523 1 92.94 70 LEU A N 1
ATOM 536 C CA . LEU A 1 70 ? 7.816 -9.023 -10.523 1 92.94 70 LEU A CA 1
ATOM 537 C C . LEU A 1 70 ? 9.281 -9.25 -10.883 1 92.94 70 LEU A C 1
ATOM 539 O O . LEU A 1 70 ? 10.125 -8.391 -10.656 1 92.94 70 LEU A O 1
ATOM 543 N N . ASP A 1 71 ? 9.578 -10.312 -11.461 1 86.69 71 ASP A N 1
ATOM 544 C CA . ASP A 1 71 ? 10.945 -10.688 -11.836 1 86.69 71 ASP A CA 1
ATOM 545 C C . ASP A 1 71 ? 11.5 -9.742 -12.898 1 86.69 71 ASP A C 1
ATOM 547 O O . ASP A 1 71 ? 12.711 -9.547 -12.984 1 86.69 71 ASP A O 1
ATOM 551 N N . ASN A 1 72 ? 10.648 -9.07 -13.523 1 79.06 72 ASN A N 1
ATOM 552 C CA . ASN A 1 72 ? 11.055 -8.172 -14.594 1 79.06 72 ASN A CA 1
ATOM 553 C C . ASN A 1 72 ? 11.094 -6.719 -14.125 1 79.06 72 ASN A C 1
ATOM 555 O O . ASN A 1 72 ? 11.5 -5.828 -14.875 1 79.06 72 ASN A O 1
ATOM 559 N N . GLY A 1 73 ? 10.641 -6.551 -12.93 1 74.19 73 GLY A N 1
ATOM 560 C CA . GLY A 1 73 ? 10.547 -5.188 -12.43 1 74.19 73 GLY A CA 1
ATOM 561 C C . GLY A 1 73 ? 11.859 -4.668 -11.867 1 74.19 73 GLY A C 1
ATOM 562 O O . GLY A 1 73 ? 12.641 -5.43 -11.289 1 74.19 73 GLY A O 1
ATOM 563 N N . PHE A 1 74 ? 12.211 -3.402 -12.125 1 72.94 74 PHE A N 1
ATOM 564 C CA . PHE A 1 74 ? 13.492 -2.805 -11.766 1 72.94 74 PHE A CA 1
ATOM 565 C C . PHE A 1 74 ? 13.414 -2.133 -10.398 1 72.94 74 PHE A C 1
ATOM 567 O O . PHE A 1 74 ? 14.438 -1.897 -9.758 1 72.94 74 PHE A O 1
ATOM 574 N N . ASP A 1 75 ? 12.305 -1.965 -9.695 1 85.06 75 ASP A N 1
ATOM 575 C CA . ASP A 1 75 ? 12.234 -1.138 -8.5 1 85.06 75 ASP A CA 1
ATOM 576 C C . ASP A 1 75 ? 11.93 -1.984 -7.262 1 85.06 75 ASP A C 1
ATOM 578 O O . ASP A 1 75 ? 11.656 -1.447 -6.188 1 85.06 75 ASP A O 1
ATOM 582 N N . VAL A 1 76 ? 12.023 -3.334 -7.438 1 92.56 76 VAL A N 1
ATOM 583 C CA . VAL A 1 76 ? 11.727 -4.199 -6.297 1 92.56 76 VAL A CA 1
ATOM 584 C C . VAL A 1 76 ? 12.617 -5.438 -6.348 1 92.56 76 VAL A C 1
ATOM 586 O O . VAL A 1 76 ? 13.031 -5.871 -7.426 1 92.56 76 VAL A O 1
ATOM 589 N N . GLU A 1 77 ? 12.992 -5.902 -5.184 1 93.44 77 GLU A N 1
ATOM 590 C CA . GLU A 1 77 ? 13.68 -7.18 -5.012 1 93.44 77 GLU A CA 1
ATOM 591 C C . GLU A 1 77 ? 12.797 -8.188 -4.277 1 93.44 77 GLU A C 1
ATOM 593 O O . GLU A 1 77 ? 12.344 -7.922 -3.162 1 93.44 77 GLU A O 1
ATOM 598 N N . LEU A 1 78 ? 12.609 -9.328 -4.922 1 95.5 78 LEU A N 1
ATOM 599 C CA . LEU A 1 78 ? 11.836 -10.391 -4.293 1 95.5 78 LEU A CA 1
ATOM 600 C C . LEU A 1 78 ? 12.672 -11.125 -3.244 1 95.5 78 LEU A C 1
ATOM 602 O O . LEU A 1 78 ? 13.664 -11.773 -3.576 1 95.5 78 LEU A O 1
ATOM 606 N N . LEU A 1 79 ? 12.273 -11.086 -2.004 1 96.06 79 LEU A N 1
ATOM 607 C CA . LEU A 1 79 ? 13.023 -11.711 -0.912 1 96.06 79 LEU A CA 1
ATOM 608 C C . LEU A 1 79 ? 12.453 -13.078 -0.572 1 96.06 79 LEU A C 1
ATOM 610 O O . LEU A 1 79 ? 13.188 -13.977 -0.163 1 96.06 79 LEU A O 1
ATOM 614 N N . PHE A 1 80 ? 11.148 -13.141 -0.688 1 97.06 80 PHE A N 1
ATOM 615 C CA . PHE A 1 80 ? 10.43 -14.359 -0.321 1 97.06 80 PHE A CA 1
ATOM 616 C C . PHE A 1 80 ? 9.117 -14.461 -1.095 1 97.06 80 PHE A C 1
ATOM 618 O O . PHE A 1 80 ? 8.445 -13.453 -1.323 1 97.06 80 PHE A O 1
ATOM 625 N N . ALA A 1 81 ? 8.797 -15.688 -1.502 1 97.75 81 ALA A N 1
ATOM 626 C CA . ALA A 1 81 ? 7.5 -15.992 -2.098 1 97.75 81 ALA A CA 1
ATOM 627 C C . ALA A 1 81 ? 7.078 -17.422 -1.796 1 97.75 81 ALA A C 1
ATOM 629 O O . ALA A 1 81 ? 7.883 -18.359 -1.906 1 97.75 81 ALA A O 1
ATOM 630 N N . ASP A 1 82 ? 5.844 -17.562 -1.359 1 97.75 82 ASP A N 1
ATOM 631 C CA . ASP A 1 82 ? 5.238 -18.875 -1.113 1 97.75 82 ASP A CA 1
ATOM 632 C C . ASP A 1 82 ? 3.809 -18.922 -1.64 1 97.75 82 ASP A C 1
ATOM 634 O O . ASP A 1 82 ? 2.977 -18.078 -1.277 1 97.75 82 ASP A O 1
ATOM 638 N N . VAL A 1 83 ? 3.541 -19.891 -2.498 1 96.88 83 VAL A N 1
ATOM 639 C CA . VAL A 1 83 ? 2.209 -20.047 -3.072 1 96.88 83 VAL A CA 1
ATOM 640 C C . VAL A 1 83 ? 1.507 -21.234 -2.428 1 96.88 83 VAL A C 1
ATOM 642 O O . VAL A 1 83 ? 2.023 -22.359 -2.451 1 96.88 83 VAL A O 1
ATOM 645 N N . ASP A 1 84 ? 0.406 -20.969 -1.833 1 95.5 84 ASP A N 1
ATOM 646 C CA . ASP A 1 84 ? -0.487 -22 -1.321 1 95.5 84 ASP A CA 1
ATOM 647 C C . ASP A 1 84 ? -1.65 -22.25 -2.279 1 95.5 84 ASP A C 1
ATOM 649 O O . ASP A 1 84 ? -2.547 -21.406 -2.404 1 95.5 84 ASP A O 1
ATOM 653 N N . ASP A 1 85 ? -1.629 -23.391 -2.955 1 92.5 85 ASP A N 1
ATOM 654 C CA . ASP A 1 85 ? -2.666 -23.766 -3.904 1 92.5 85 ASP A CA 1
ATOM 655 C C . ASP A 1 85 ? -3.461 -24.969 -3.391 1 92.5 85 ASP A C 1
ATOM 657 O O . ASP A 1 85 ? -2.955 -26.094 -3.375 1 92.5 85 ASP A O 1
ATOM 661 N N . PRO A 1 86 ? -4.645 -24.719 -2.996 1 86.94 86 PRO A N 1
ATOM 662 C CA . PRO A 1 86 ? -5.426 -25.812 -2.422 1 86.94 86 PRO A CA 1
ATOM 663 C C . PRO A 1 86 ? -5.715 -26.922 -3.432 1 86.94 86 PRO A C 1
ATOM 665 O O . PRO A 1 86 ? -5.965 -28.078 -3.043 1 86.94 86 PRO A O 1
ATOM 668 N N . ASP A 1 87 ? -5.863 -26.672 -4.648 1 80.75 87 ASP A N 1
ATOM 669 C CA . ASP A 1 87 ? -6.199 -27.656 -5.664 1 80.75 87 ASP A CA 1
ATOM 670 C C . ASP A 1 87 ? -4.949 -28.391 -6.164 1 80.75 87 ASP A C 1
ATOM 672 O O . ASP A 1 87 ? -5.039 -29.281 -7.012 1 80.75 87 ASP A O 1
ATOM 676 N N . S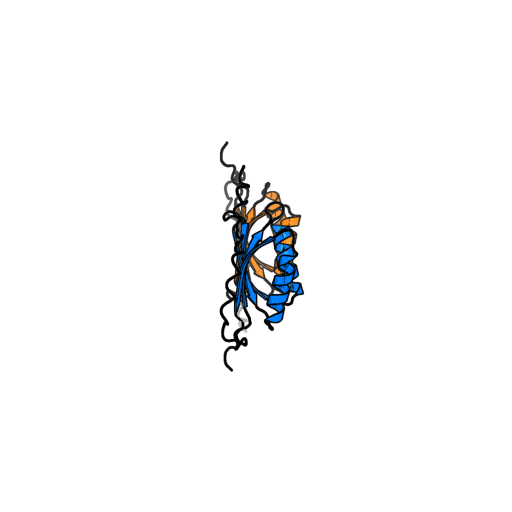ER A 1 88 ? -3.84 -27.781 -5.77 1 72.94 88 SER A N 1
ATOM 677 C CA . SER A 1 88 ? -2.621 -28.438 -6.227 1 72.94 88 SER A CA 1
ATOM 678 C C . SER A 1 88 ? -2.443 -29.797 -5.559 1 72.94 88 SER A C 1
ATOM 680 O O . SER A 1 88 ? -2.451 -29.891 -4.328 1 72.94 88 SER A O 1
ATOM 682 N N . ASP A 1 89 ? -3.268 -30.828 -5.961 1 56.62 89 ASP A N 1
ATOM 683 C CA . ASP A 1 89 ? -3.008 -32.188 -5.516 1 56.62 89 ASP A CA 1
ATOM 684 C C . ASP A 1 89 ? -1.51 -32.5 -5.48 1 56.62 89 ASP A C 1
ATOM 686 O O . ASP A 1 89 ? -1.1 -33.625 -5.27 1 56.62 89 ASP A O 1
ATOM 690 N N . ALA A 1 90 ? -0.774 -31.75 -6.27 1 49.09 90 ALA A N 1
ATOM 691 C CA . ALA A 1 90 ? 0.569 -32.281 -6.508 1 49.09 90 ALA A CA 1
ATOM 692 C C . ALA A 1 90 ? 1.326 -32.438 -5.195 1 49.09 90 ALA A C 1
ATOM 694 O O . ALA A 1 90 ? 1.234 -31.609 -4.297 1 49.09 90 ALA A O 1
ATOM 695 N N . VAL A 1 91 ? 1.534 -33.656 -4.828 1 44.72 91 VAL A N 1
ATOM 696 C CA . VAL A 1 91 ? 2.598 -34.219 -3.984 1 44.72 91 VAL A CA 1
ATOM 697 C C . VAL A 1 91 ? 3.869 -33.375 -4.168 1 44.72 91 VAL A C 1
ATOM 699 O O . VAL A 1 91 ? 4.336 -33.188 -5.293 1 44.72 91 VAL A O 1
ATOM 702 N N . ALA A 1 92 ? 4.152 -32.375 -3.363 1 43.75 92 ALA A N 1
ATOM 703 C CA . ALA A 1 92 ? 5.387 -31.594 -3.291 1 43.75 92 ALA A CA 1
ATOM 704 C C . ALA A 1 92 ? 6.578 -32.406 -3.785 1 43.75 92 ALA A C 1
ATOM 706 O O . ALA A 1 92 ? 7 -33.375 -3.131 1 43.75 92 ALA A O 1
ATOM 707 N N . GLU A 1 93 ? 6.594 -32.719 -5.047 1 43.72 93 GLU A N 1
ATOM 708 C CA . GLU A 1 93 ? 7.895 -33.312 -5.348 1 43.72 93 GLU A CA 1
ATOM 709 C C . GLU A 1 93 ? 9.031 -32.375 -4.906 1 43.72 93 GLU A C 1
ATOM 711 O O . GLU A 1 93 ? 8.969 -31.156 -5.113 1 43.72 93 GLU A O 1
ATOM 716 N N . PRO A 1 94 ? 9.867 -32.781 -3.961 1 43.09 94 PRO A N 1
ATOM 717 C CA . PRO A 1 94 ? 10.977 -31.984 -3.428 1 43.09 94 PRO A CA 1
ATOM 718 C C . PRO A 1 94 ? 11.711 -31.203 -4.508 1 43.09 94 PRO A C 1
ATOM 720 O O . PRO A 1 94 ? 11.781 -31.641 -5.66 1 43.09 94 PRO A O 1
ATOM 723 N N . ALA A 1 95 ? 11.656 -29.844 -4.492 1 42.19 95 ALA A N 1
ATOM 724 C CA . ALA A 1 95 ? 12.398 -28.969 -5.395 1 42.19 95 ALA A CA 1
ATOM 725 C C . ALA A 1 95 ? 13.75 -29.562 -5.746 1 42.19 95 ALA A C 1
ATOM 727 O O . ALA A 1 95 ? 14.414 -30.172 -4.898 1 42.19 95 ALA A O 1
ATOM 728 N N . PRO A 1 96 ? 13.984 -29.906 -6.992 1 40.09 96 PRO A N 1
ATOM 729 C CA . PRO A 1 96 ? 15.289 -30.484 -7.305 1 40.09 96 PRO A CA 1
ATOM 730 C C . PRO A 1 96 ? 16.453 -29.672 -6.711 1 40.09 96 PRO A C 1
ATOM 732 O O . PRO A 1 96 ? 16.344 -28.453 -6.551 1 40.09 96 PRO A O 1
ATOM 735 N N . ARG A 1 97 ? 17.141 -30.172 -5.652 1 36.06 97 ARG A N 1
ATOM 736 C CA . ARG A 1 97 ? 18.344 -29.578 -5.098 1 36.06 97 ARG A CA 1
ATOM 737 C C . ARG A 1 97 ? 19.203 -28.953 -6.195 1 36.06 97 ARG A C 1
ATOM 739 O O . ARG A 1 97 ? 19.516 -29.625 -7.191 1 36.06 97 ARG A O 1
ATOM 746 N N . ALA A 1 98 ? 19.141 -27.641 -6.449 1 32.62 98 ALA A N 1
ATOM 747 C CA . ALA A 1 98 ? 20.078 -26.953 -7.32 1 32.62 98 ALA A CA 1
ATOM 748 C C . ALA A 1 98 ? 21.453 -27.609 -7.273 1 32.62 98 ALA A C 1
ATOM 750 O O . ALA A 1 98 ? 21.922 -28.016 -6.203 1 32.62 98 ALA A O 1
ATOM 751 N N . ALA A 1 99 ? 21.875 -28.281 -8.383 1 32.69 99 ALA A N 1
ATOM 752 C CA . ALA A 1 99 ? 23.188 -28.734 -8.836 1 32.69 99 ALA A CA 1
ATOM 753 C C . ALA A 1 99 ? 24.266 -27.734 -8.422 1 32.69 99 ALA A C 1
ATOM 755 O O . ALA A 1 99 ? 24.297 -26.609 -8.922 1 32.69 99 ALA A O 1
ATOM 756 N N . MET A 1 100 ? 24.484 -27.5 -7.113 1 33.72 100 MET A N 1
ATOM 757 C CA . MET A 1 100 ? 25.734 -26.844 -6.754 1 33.72 100 MET A CA 1
ATOM 758 C C . MET A 1 100 ? 26.844 -27.203 -7.734 1 33.72 100 MET A C 1
ATOM 760 O O . MET A 1 100 ? 27.172 -28.375 -7.898 1 33.72 100 MET A O 1
ATOM 764 N N . ARG A 1 101 ? 26.938 -26.391 -8.75 1 33.47 101 ARG A N 1
ATOM 765 C CA . ARG A 1 101 ? 27.938 -26.406 -9.812 1 33.47 101 ARG A CA 1
ATOM 766 C C . ARG A 1 101 ? 29.312 -26.812 -9.273 1 33.47 101 ARG A C 1
ATOM 768 O O . ARG A 1 101 ? 29.844 -26.172 -8.367 1 33.47 101 ARG A O 1
ATOM 775 N N . ARG A 1 102 ? 29.547 -28.078 -9.289 1 36.5 102 ARG A N 1
ATOM 776 C CA . ARG A 1 102 ? 30.859 -28.703 -9.148 1 36.5 102 ARG A CA 1
ATOM 777 C C . ARG A 1 102 ? 31.922 -27.922 -9.914 1 36.5 102 ARG A C 1
ATOM 779 O O . ARG A 1 102 ? 31.984 -28 -11.148 1 36.5 102 ARG A O 1
ATOM 786 N N . THR A 1 103 ? 31.953 -26.531 -9.648 1 37.75 103 THR A N 1
ATOM 787 C CA . THR A 1 103 ? 33.156 -25.922 -10.234 1 37.75 103 THR A CA 1
ATOM 788 C C . THR A 1 103 ? 34.375 -26.781 -9.961 1 37.75 103 THR A C 1
ATOM 790 O O . THR A 1 103 ? 34.812 -26.922 -8.812 1 37.75 103 THR A O 1
ATOM 793 N N . ASN A 1 104 ? 34.375 -27.969 -10.547 1 33.5 104 ASN A N 1
ATOM 794 C CA . ASN A 1 104 ? 35.594 -28.797 -10.672 1 33.5 104 ASN A CA 1
ATOM 795 C C . ASN A 1 104 ? 36.812 -27.953 -11.031 1 33.5 104 ASN A C 1
ATOM 797 O O . ASN A 1 104 ? 36.875 -27.375 -12.117 1 33.5 104 ASN A O 1
ATOM 801 N N . SER A 1 105 ? 37.25 -27.125 -10.047 1 38.22 105 SER A N 1
ATOM 802 C CA . SER A 1 105 ? 38.562 -26.531 -10.141 1 38.22 105 SER A CA 1
ATOM 803 C C . SER A 1 105 ? 39.594 -27.531 -10.68 1 38.22 105 SER A C 1
ATOM 805 O O . SER A 1 105 ? 39.906 -28.531 -10.016 1 38.22 105 SER A O 1
ATOM 807 N N . GLU A 1 106 ? 39.594 -27.797 -11.992 1 37.19 106 GLU A N 1
ATOM 808 C CA . GLU A 1 106 ? 40.656 -28.547 -12.672 1 37.19 106 GLU A CA 1
ATOM 809 C C . GLU A 1 106 ? 42.031 -28.094 -12.219 1 37.19 106 GLU A C 1
ATOM 811 O O . GLU A 1 106 ? 42.344 -26.922 -12.281 1 37.19 106 GLU A O 1
ATOM 816 N N . PRO A 1 107 ? 42.531 -28.797 -11.148 1 38.25 107 PRO A N 1
ATOM 817 C CA . PRO A 1 107 ? 43.906 -28.484 -10.758 1 38.25 107 PRO A CA 1
ATOM 818 C C . PRO A 1 107 ? 44.844 -28.359 -11.953 1 38.25 107 PRO A C 1
ATOM 820 O O . PRO A 1 107 ? 44.688 -29.078 -12.945 1 38.25 107 PRO A O 1
ATOM 823 N N . ALA A 1 108 ? 45.156 -27.109 -12.469 1 36.97 108 ALA A N 1
ATOM 824 C CA . ALA A 1 108 ? 46.188 -26.828 -13.477 1 36.97 108 ALA A CA 1
ATOM 825 C C . ALA A 1 108 ? 47.375 -27.781 -13.352 1 36.97 108 ALA A C 1
ATOM 827 O O . ALA A 1 108 ? 47.906 -27.953 -12.258 1 36.97 108 ALA A O 1
ATOM 828 N N . LEU A 1 109 ? 47.406 -28.781 -14.156 1 34.5 109 LEU A N 1
ATOM 829 C CA . LEU A 1 109 ? 48.469 -29.766 -14.367 1 34.5 109 LEU A CA 1
ATOM 830 C C . LEU A 1 109 ? 49.844 -29.109 -14.359 1 34.5 109 LEU A C 1
ATOM 832 O O . LEU A 1 109 ? 50.062 -28.109 -15.047 1 34.5 109 LEU A O 1
ATOM 836 N N . ALA A 1 110 ? 50.469 -29.156 -13.227 1 37.91 110 ALA A N 1
ATOM 837 C CA . ALA A 1 110 ? 51.875 -28.828 -13.008 1 37.91 110 ALA A CA 1
ATOM 838 C C . ALA A 1 110 ? 52.719 -29.375 -14.148 1 37.91 110 ALA A C 1
ATOM 840 O O . ALA A 1 110 ? 52.844 -30.578 -14.336 1 37.91 110 ALA A O 1
ATOM 841 N N . LEU A 1 111 ? 52.656 -28.625 -15.289 1 36.06 111 LEU A N 1
ATOM 842 C CA . LEU A 1 111 ? 53.562 -29.062 -16.328 1 36.06 111 LEU A CA 1
ATOM 843 C C . LEU A 1 111 ? 54.969 -29.266 -15.758 1 36.06 111 LEU A C 1
ATOM 845 O O . LEU A 1 111 ? 55.438 -28.469 -14.945 1 36.06 111 LEU A O 1
ATOM 849 N N . PRO A 1 112 ? 55.375 -30.469 -15.688 1 39.12 112 PRO A N 1
ATOM 850 C CA . PRO A 1 112 ? 56.719 -30.891 -15.281 1 39.12 112 PRO A CA 1
ATOM 851 C C . PRO A 1 112 ? 57.812 -30.078 -15.953 1 39.12 112 PRO A C 1
ATOM 853 O O . PRO A 1 112 ? 57.812 -29.922 -17.172 1 39.12 112 PRO A O 1
ATOM 856 N N . ALA A 1 113 ? 58.188 -28.859 -15.352 1 27.72 113 ALA A N 1
ATOM 857 C CA . ALA A 1 113 ? 59.531 -28.672 -15.859 1 27.72 113 ALA A CA 1
ATOM 858 C C . ALA A 1 113 ? 60.469 -29.797 -15.406 1 27.72 113 ALA A C 1
ATOM 860 O O . ALA A 1 113 ? 60.281 -30.375 -14.336 1 27.72 113 ALA A O 1
ATOM 861 N N . MET B 1 1 ? 23.109 18.062 16.281 1 39.03 1 MET B N 1
ATOM 862 C CA . MET B 1 1 ? 21.891 18.75 15.867 1 39.03 1 MET B CA 1
ATOM 863 C C . MET B 1 1 ? 20.656 17.953 16.266 1 39.03 1 MET B C 1
ATOM 865 O O . MET B 1 1 ? 20.672 16.719 16.25 1 39.03 1 MET B O 1
ATOM 869 N N . PRO B 1 2 ? 19.828 18.406 17.078 1 45.06 2 PRO B N 1
ATOM 870 C CA . PRO B 1 2 ? 18.75 17.578 17.625 1 45.06 2 PRO B CA 1
ATOM 871 C C . PRO B 1 2 ? 18.062 16.719 16.562 1 45.06 2 PRO B C 1
ATOM 873 O O . PRO B 1 2 ? 18.062 17.078 15.375 1 45.06 2 PRO B O 1
ATOM 876 N N . ALA B 1 3 ? 18.094 15.508 16.531 1 50.75 3 ALA B N 1
ATOM 877 C CA . ALA B 1 3 ? 17.469 14.578 15.586 1 50.75 3 ALA B CA 1
ATOM 878 C C . ALA B 1 3 ? 16.125 15.102 15.102 1 50.75 3 ALA B C 1
ATOM 880 O O . ALA B 1 3 ? 15.172 15.195 15.883 1 50.75 3 ALA B O 1
ATOM 881 N N . THR B 1 4 ? 16.062 16.203 14.312 1 62.19 4 THR B N 1
ATOM 882 C CA . THR B 1 4 ? 14.867 16.969 13.938 1 62.19 4 THR B CA 1
ATOM 883 C C . THR B 1 4 ? 13.758 16.016 13.461 1 62.19 4 THR B C 1
ATOM 885 O O . THR B 1 4 ? 13.961 15.234 12.539 1 62.19 4 THR B O 1
ATOM 888 N N . THR B 1 5 ? 12.82 15.648 14.328 1 85.81 5 THR B N 1
ATOM 889 C CA . THR B 1 5 ? 11.648 14.82 14.07 1 85.81 5 THR B CA 1
ATOM 890 C C . THR B 1 5 ? 10.781 15.438 12.977 1 85.81 5 THR B C 1
ATOM 892 O O . THR B 1 5 ? 10.477 16.625 13.016 1 85.81 5 THR B O 1
ATOM 895 N N . LEU B 1 6 ? 10.586 14.773 11.922 1 93.81 6 LEU B N 1
ATOM 896 C CA . LEU B 1 6 ? 9.758 15.219 10.805 1 93.81 6 LEU B CA 1
ATOM 897 C C . LEU B 1 6 ? 8.289 15.258 11.203 1 93.81 6 LEU B C 1
ATOM 899 O O . LEU B 1 6 ? 7.836 14.445 12.016 1 93.81 6 LEU B O 1
ATOM 903 N N . PRO B 1 7 ? 7.574 16.297 10.711 1 97.12 7 PRO B N 1
ATOM 904 C CA . PRO B 1 7 ? 6.121 16.203 10.852 1 97.12 7 PRO B CA 1
ATOM 905 C C . PRO B 1 7 ? 5.578 14.844 10.414 1 97.12 7 PRO B C 1
ATOM 907 O O . PRO B 1 7 ? 6.035 14.281 9.414 1 97.12 7 PRO B O 1
ATOM 910 N N . THR B 1 8 ? 4.633 14.352 11.188 1 98.06 8 THR B N 1
ATOM 911 C CA . THR B 1 8 ? 4.152 12.992 10.984 1 98.06 8 THR B CA 1
ATOM 912 C C . THR B 1 8 ? 2.629 12.938 11.039 1 98.06 8 THR B C 1
ATOM 914 O O . THR B 1 8 ? 2.012 13.586 11.883 1 98.06 8 THR B O 1
ATOM 917 N N . LEU B 1 9 ? 2.078 12.234 10.102 1 98.5 9 LEU B N 1
ATOM 918 C CA . LEU B 1 9 ? 0.644 11.977 10.062 1 98.5 9 LEU B CA 1
ATOM 919 C C . LEU B 1 9 ? 0.352 10.5 10.328 1 98.5 9 LEU B C 1
ATOM 921 O O . LEU B 1 9 ? 0.888 9.625 9.648 1 98.5 9 LEU B O 1
ATOM 925 N N . HIS B 1 10 ? -0.403 10.219 11.312 1 98.5 10 HIS B N 1
ATOM 926 C CA . HIS B 1 10 ? -1.001 8.906 11.531 1 98.5 10 HIS B CA 1
ATOM 927 C C . HIS B 1 10 ? -2.455 8.883 11.07 1 98.5 10 HIS B C 1
ATOM 929 O O . HIS B 1 10 ? -3.254 9.727 11.477 1 98.5 10 HIS B O 1
ATOM 935 N N . LEU B 1 11 ? -2.801 7.906 10.219 1 97.56 11 LEU B N 1
ATOM 936 C CA . LEU B 1 11 ? -4.188 7.906 9.766 1 97.56 11 LEU B CA 1
ATOM 937 C C . LEU B 1 11 ? -4.691 6.48 9.562 1 97.56 11 LEU B C 1
ATOM 939 O O . LEU B 1 11 ? -3.898 5.547 9.453 1 97.56 11 LEU B O 1
ATOM 943 N N . SER B 1 12 ? -5.996 6.328 9.617 1 97.62 12 SER B N 1
ATOM 944 C CA . SER B 1 12 ? -6.734 5.117 9.273 1 97.62 12 SER B CA 1
ATOM 945 C C . SER B 1 12 ? -7.836 5.41 8.266 1 97.62 12 SER B C 1
ATOM 947 O O . SER B 1 12 ? -8.609 6.355 8.438 1 97.62 12 SER B O 1
ATOM 949 N N . LEU B 1 13 ? -7.859 4.602 7.227 1 96.75 13 LEU B N 1
ATOM 950 C CA . LEU B 1 13 ? -8.82 4.762 6.145 1 96.75 13 LEU B CA 1
ATOM 951 C C . LEU B 1 13 ? -9.586 3.465 5.898 1 96.75 13 LEU B C 1
ATOM 953 O O . LEU B 1 13 ? -8.984 2.393 5.805 1 96.75 13 LEU B O 1
ATOM 957 N N . ARG B 1 14 ? -10.852 3.592 5.793 1 95.94 14 ARG B N 1
ATOM 958 C CA . ARG B 1 14 ? -11.617 2.475 5.25 1 95.94 14 ARG B CA 1
ATOM 959 C C . ARG B 1 14 ? -11.672 2.539 3.725 1 95.94 14 ARG B C 1
ATOM 961 O O . ARG B 1 14 ? -12.07 3.557 3.156 1 95.94 14 ARG B O 1
ATOM 968 N N . LEU B 1 15 ? -11.273 1.454 3.162 1 95.56 15 LEU B N 1
ATOM 969 C CA . LEU B 1 15 ? -11.219 1.415 1.704 1 95.56 15 LEU B CA 1
ATOM 970 C C . LEU B 1 15 ? -12.5 0.816 1.127 1 95.56 15 LEU B C 1
ATOM 972 O O . LEU B 1 15 ? -13.109 -0.057 1.742 1 95.56 15 LEU B O 1
ATOM 976 N N . GLU B 1 16 ? -12.844 1.324 -0.013 1 93.62 16 GLU B N 1
ATOM 977 C CA . GLU B 1 16 ? -13.953 0.716 -0.749 1 93.62 16 GLU B CA 1
ATOM 978 C C . GLU B 1 16 ? -13.617 -0.71 -1.172 1 93.62 16 GLU B C 1
ATOM 980 O O . GLU B 1 16 ? -12.609 -0.941 -1.849 1 93.62 16 GLU B O 1
ATOM 985 N N . THR B 1 17 ? -14.484 -1.639 -0.906 1 92.25 17 THR B N 1
ATOM 986 C CA . THR B 1 17 ? -14.148 -3.053 -1.027 1 92.25 17 THR B CA 1
ATOM 987 C C . THR B 1 17 ? -14.352 -3.535 -2.461 1 92.25 17 THR B C 1
ATOM 989 O O . THR B 1 17 ? -13.836 -4.59 -2.844 1 92.25 17 THR B O 1
ATOM 992 N N . ALA B 1 18 ? -15.078 -2.771 -3.217 1 91.25 18 ALA B N 1
ATOM 993 C CA . ALA B 1 18 ? -15.32 -3.186 -4.598 1 91.25 18 ALA B CA 1
ATOM 994 C C . ALA B 1 18 ? -14.031 -3.148 -5.41 1 91.25 18 ALA B C 1
ATOM 996 O O . ALA B 1 18 ? -13.883 -3.889 -6.387 1 91.25 18 ALA B O 1
ATOM 997 N N . ASP B 1 19 ? -13.039 -2.299 -5.035 1 92.81 19 ASP B N 1
ATOM 998 C CA . ASP B 1 19 ? -11.734 -2.178 -5.691 1 92.81 19 ASP B CA 1
ATOM 999 C C . ASP B 1 19 ? -10.656 -1.752 -4.695 1 92.81 19 ASP B C 1
ATOM 1001 O O . ASP B 1 19 ? -10.203 -0.606 -4.719 1 92.81 19 ASP B O 1
ATOM 1005 N N . LEU B 1 20 ? -10.203 -2.703 -3.969 1 95.62 20 LEU B N 1
ATOM 1006 C CA . LEU B 1 20 ? -9.25 -2.422 -2.898 1 95.62 20 LEU B CA 1
ATOM 1007 C C . LEU B 1 20 ? -7.934 -1.893 -3.463 1 95.62 20 LEU B C 1
ATOM 1009 O O . LEU B 1 20 ? -7.391 -0.905 -2.963 1 95.62 20 LEU B O 1
ATOM 1013 N N . PHE B 1 21 ? -7.453 -2.488 -4.516 1 95.75 21 PHE B N 1
ATOM 1014 C CA . PHE B 1 21 ? -6.211 -2.008 -5.109 1 95.75 21 PHE B CA 1
ATOM 1015 C C . PHE B 1 21 ? -6.383 -0.597 -5.656 1 95.75 21 PHE B C 1
ATOM 1017 O O . PHE B 1 21 ? -5.523 0.264 -5.445 1 95.75 21 PHE B O 1
ATOM 1024 N N . GLY B 1 22 ? -7.492 -0.45 -6.332 1 93.62 22 GLY B N 1
ATOM 1025 C CA . GLY B 1 22 ? -7.746 0.885 -6.848 1 93.62 22 GLY B CA 1
ATOM 1026 C C . GLY B 1 22 ? -7.777 1.947 -5.762 1 93.62 22 GLY B C 1
ATOM 1027 O O . GLY B 1 22 ? -7.184 3.016 -5.918 1 93.62 22 GLY B O 1
ATOM 1028 N N . ALA B 1 23 ? -8.406 1.675 -4.695 1 94.31 23 ALA B N 1
ATOM 1029 C CA . ALA B 1 23 ? -8.477 2.6 -3.566 1 94.31 23 ALA B CA 1
ATOM 1030 C C . ALA B 1 23 ? -7.094 2.85 -2.975 1 94.31 23 ALA B C 1
ATOM 1032 O O . ALA B 1 23 ? -6.723 3.994 -2.711 1 94.31 23 ALA B O 1
ATOM 1033 N N . MET B 1 24 ? -6.328 1.806 -2.807 1 95.69 24 MET B N 1
ATOM 1034 C CA . MET B 1 24 ? -4.984 1.939 -2.252 1 95.69 24 MET B CA 1
ATOM 1035 C C . MET B 1 24 ? -4.094 2.771 -3.174 1 95.69 24 MET B C 1
ATOM 1037 O O . MET B 1 24 ? -3.373 3.656 -2.713 1 95.69 24 MET B O 1
ATOM 1041 N N . GLU B 1 25 ? -4.141 2.451 -4.418 1 94.25 25 GLU B N 1
ATOM 1042 C CA . GLU B 1 25 ? -3.355 3.195 -5.398 1 94.25 25 GLU B CA 1
ATOM 1043 C C . GLU B 1 25 ? -3.693 4.684 -5.363 1 94.25 25 GLU B C 1
ATOM 1045 O O . GLU B 1 25 ? -2.799 5.527 -5.43 1 94.25 25 GLU B O 1
ATOM 1050 N N . TRP B 1 26 ? -4.938 4.949 -5.285 1 93.56 26 TRP B N 1
ATOM 1051 C CA . TRP B 1 26 ? -5.383 6.34 -5.242 1 93.56 26 TRP B CA 1
ATOM 1052 C C . TRP B 1 26 ? -4.824 7.051 -4.016 1 93.56 26 TRP B C 1
ATOM 1054 O O . TRP B 1 26 ? -4.328 8.18 -4.117 1 93.56 26 TRP B O 1
ATOM 1064 N N . VAL B 1 27 ? -4.871 6.418 -2.885 1 95.5 27 VAL B N 1
ATOM 1065 C CA . VAL B 1 27 ? -4.359 7 -1.648 1 95.5 27 VAL B CA 1
ATOM 1066 C C . VAL B 1 27 ? -2.859 7.258 -1.781 1 95.5 27 VAL B C 1
ATOM 1068 O O . VAL B 1 27 ? -2.385 8.359 -1.488 1 95.5 27 VAL B O 1
ATOM 1071 N N . LEU B 1 28 ? -2.143 6.254 -2.248 1 96 28 LEU B N 1
ATOM 1072 C CA . LEU B 1 28 ? -0.691 6.344 -2.35 1 96 28 LEU B CA 1
ATOM 1073 C C . LEU B 1 28 ? -0.283 7.395 -3.377 1 96 28 LEU B C 1
ATOM 1075 O O . LEU B 1 28 ? 0.646 8.172 -3.143 1 96 28 LEU B O 1
ATOM 1079 N N . ALA B 1 29 ? -0.952 7.453 -4.445 1 94.25 29 ALA B N 1
ATOM 1080 C CA . ALA B 1 29 ? -0.665 8.445 -5.48 1 94.25 29 ALA B CA 1
ATOM 1081 C C . ALA B 1 29 ? -0.857 9.859 -4.949 1 94.25 29 ALA B C 1
ATOM 1083 O O . ALA B 1 29 ? -0.043 10.75 -5.215 1 94.25 29 ALA B O 1
ATOM 1084 N N . ASN B 1 30 ? -1.907 10.078 -4.199 1 95.25 30 ASN B N 1
ATOM 1085 C CA . ASN B 1 30 ? -2.166 11.398 -3.643 1 95.25 30 ASN B CA 1
ATOM 1086 C C . ASN B 1 30 ? -1.126 11.781 -2.596 1 95.25 30 ASN B C 1
ATOM 1088 O O . ASN B 1 30 ? -0.682 12.93 -2.545 1 95.25 30 ASN B O 1
ATOM 1092 N N . ALA B 1 31 ? -0.801 10.82 -1.823 1 97.19 31 ALA B N 1
ATOM 1093 C CA . ALA B 1 31 ? 0.264 11.07 -0.856 1 97.19 31 ALA B CA 1
ATOM 1094 C C . ALA B 1 31 ? 1.562 11.461 -1.56 1 97.19 31 ALA B C 1
ATOM 1096 O O . ALA B 1 31 ? 2.207 12.445 -1.185 1 97.19 31 ALA B O 1
ATOM 1097 N N . ARG B 1 32 ? 1.893 10.758 -2.574 1 96.75 32 ARG B N 1
ATOM 1098 C CA . ARG B 1 32 ? 3.098 11.039 -3.35 1 96.75 32 ARG B CA 1
ATOM 1099 C C . ARG B 1 32 ? 3.033 12.43 -3.971 1 96.75 32 ARG B C 1
ATOM 1101 O O . ARG B 1 32 ? 3.996 13.195 -3.889 1 96.75 32 ARG B O 1
ATOM 1108 N N . ARG B 1 33 ? 1.949 12.75 -4.535 1 95.06 33 ARG B N 1
ATOM 1109 C CA . ARG B 1 33 ? 1.755 14.016 -5.234 1 95.06 33 ARG B CA 1
ATOM 1110 C C . ARG B 1 33 ? 1.87 15.188 -4.27 1 95.06 33 ARG B C 1
ATOM 1112 O O . ARG B 1 33 ? 2.252 16.297 -4.672 1 95.06 33 ARG B O 1
ATOM 1119 N N . THR B 1 34 ? 1.56 14.984 -3.006 1 96.88 34 THR B N 1
ATOM 1120 C CA . THR B 1 34 ? 1.616 16.047 -2.016 1 96.88 34 THR B CA 1
ATOM 1121 C C . THR B 1 34 ? 2.977 16.078 -1.323 1 96.88 34 THR B C 1
ATOM 1123 O O . THR B 1 34 ? 3.195 16.859 -0.4 1 96.88 34 THR B O 1
ATOM 1126 N N . GLY B 1 35 ? 3.869 15.188 -1.725 1 96.81 35 GLY B N 1
ATOM 1127 C CA . GLY B 1 35 ? 5.246 15.234 -1.259 1 96.81 35 GLY B CA 1
ATOM 1128 C C . GLY B 1 35 ? 5.473 14.445 0.018 1 96.81 35 GLY B C 1
ATOM 1129 O O . GLY B 1 35 ? 6.434 14.695 0.745 1 96.81 35 GLY B O 1
ATOM 1130 N N . LEU B 1 36 ? 4.609 13.516 0.355 1 98.06 36 LEU B N 1
ATOM 1131 C CA . LEU B 1 36 ? 4.754 12.734 1.579 1 98.06 36 LEU B CA 1
ATOM 1132 C C . LEU B 1 36 ? 5.652 11.523 1.35 1 98.06 36 LEU B C 1
ATOM 1134 O O . LEU B 1 36 ? 5.93 11.164 0.205 1 98.06 36 LEU B O 1
ATOM 1138 N N . ALA B 1 37 ? 6.148 11.016 2.471 1 97.31 37 ALA B N 1
ATOM 1139 C CA . ALA B 1 37 ? 6.891 9.758 2.461 1 97.31 37 ALA B CA 1
ATOM 1140 C C . ALA B 1 37 ? 6.234 8.727 3.371 1 97.31 37 ALA B C 1
ATOM 1142 O O . ALA B 1 37 ? 5.766 9.062 4.461 1 97.31 37 ALA B O 1
ATOM 1143 N N . PRO B 1 38 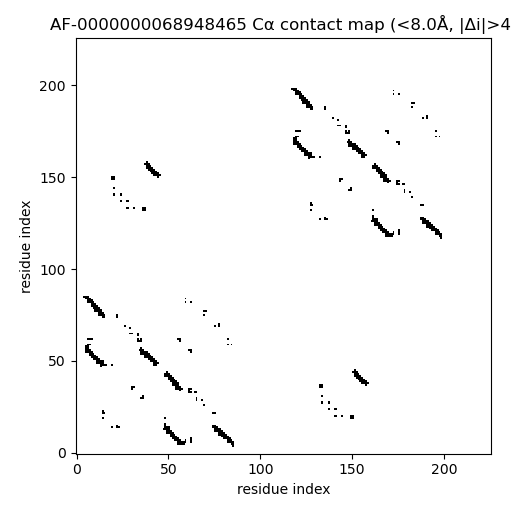? 6.211 7.508 2.918 1 97.88 38 PRO B N 1
ATOM 1144 C CA . PRO B 1 38 ? 5.641 6.473 3.783 1 97.88 38 PRO B CA 1
ATOM 1145 C C . PRO B 1 38 ? 6.617 6.004 4.863 1 97.88 38 PRO B C 1
ATOM 1147 O O . PRO B 1 38 ? 7.773 5.699 4.566 1 97.88 38 PRO B O 1
ATOM 1150 N N . ALA B 1 39 ? 6.172 5.961 6.066 1 97.44 39 ALA B N 1
ATOM 1151 C CA . ALA B 1 39 ? 6.953 5.371 7.148 1 97.44 39 ALA B CA 1
ATOM 1152 C C . ALA B 1 39 ? 6.461 3.965 7.48 1 97.44 39 ALA B C 1
ATOM 1154 O O . ALA B 1 39 ? 7.258 3.033 7.613 1 97.44 39 ALA B O 1
ATOM 1155 N N . GLN B 1 40 ? 5.168 3.869 7.59 1 97.94 40 GLN B N 1
ATOM 1156 C CA . GLN B 1 40 ? 4.559 2.57 7.852 1 97.94 40 GLN B CA 1
ATOM 1157 C C . GLN B 1 40 ? 3.207 2.445 7.156 1 97.94 40 GLN B C 1
ATOM 1159 O O . GLN B 1 40 ? 2.471 3.428 7.039 1 97.94 40 GLN B O 1
ATOM 1164 N N . LEU B 1 41 ? 2.883 1.276 6.723 1 98.38 41 LEU B N 1
ATOM 1165 C CA . LEU B 1 41 ? 1.574 0.9 6.199 1 98.38 41 LEU B CA 1
ATOM 1166 C C . LEU B 1 41 ? 1.151 -0.469 6.723 1 98.38 41 LEU B C 1
ATOM 1168 O O . LEU B 1 41 ? 1.977 -1.378 6.832 1 98.38 41 LEU B O 1
ATOM 1172 N N . SER B 1 42 ? -0.104 -0.604 7.016 1 98.31 42 SER B N 1
ATOM 1173 C CA . SER B 1 42 ? -0.682 -1.901 7.352 1 98.31 42 SER B CA 1
ATOM 1174 C C . SER B 1 42 ? -2.123 -2.008 6.863 1 98.31 42 SER B C 1
ATOM 1176 O O . SER B 1 42 ? -2.895 -1.054 6.98 1 98.31 42 SER B O 1
ATOM 1178 N N . PHE B 1 43 ? -2.443 -3.125 6.32 1 98.25 43 PHE B N 1
ATOM 1179 C CA . PHE B 1 43 ? -3.771 -3.408 5.793 1 98.25 43 PHE B CA 1
ATOM 1180 C C . PHE B 1 43 ? -4.164 -4.855 6.062 1 98.25 43 PHE B C 1
ATOM 1182 O O . PHE B 1 43 ? -3.334 -5.762 5.961 1 98.25 43 PHE B O 1
ATOM 1189 N N . ASP B 1 44 ? -5.414 -5.008 6.406 1 95.81 44 ASP B N 1
ATOM 1190 C CA . ASP B 1 44 ? -6.016 -6.324 6.613 1 95.81 44 ASP B CA 1
ATOM 1191 C C . ASP B 1 44 ? -7.449 -6.359 6.086 1 95.81 44 ASP B C 1
ATOM 1193 O O . ASP B 1 44 ? -8.344 -5.738 6.668 1 95.81 44 ASP B O 1
ATOM 1197 N N . ALA B 1 45 ? -7.59 -7.105 5.055 1 94.56 45 ALA B N 1
ATOM 1198 C CA . ALA B 1 45 ? -8.906 -7.156 4.418 1 94.56 45 ALA B CA 1
ATOM 1199 C C . ALA B 1 45 ? -9.945 -7.762 5.355 1 94.56 45 ALA B C 1
ATOM 1201 O O . ALA B 1 45 ? -11.125 -7.422 5.281 1 94.56 45 ALA B O 1
ATOM 1202 N N . ALA B 1 46 ? -9.516 -8.609 6.191 1 90.75 46 ALA B N 1
ATOM 1203 C CA . ALA B 1 46 ? -10.43 -9.297 7.098 1 90.75 46 ALA B CA 1
ATOM 1204 C C . ALA B 1 46 ? -10.883 -8.375 8.227 1 90.75 46 ALA B C 1
ATOM 1206 O O . ALA B 1 46 ? -11.852 -8.672 8.922 1 90.75 46 ALA B O 1
ATOM 1207 N N . ARG B 1 47 ? -10.172 -7.324 8.445 1 90.69 47 ARG B N 1
ATOM 1208 C CA . ARG B 1 47 ? -10.5 -6.371 9.5 1 90.69 47 ARG B CA 1
ATOM 1209 C C . ARG B 1 47 ? -11.133 -5.113 8.922 1 90.69 47 ARG B C 1
ATOM 1211 O O . ARG B 1 47 ? -10.664 -4 9.172 1 90.69 47 ARG B O 1
ATOM 1218 N N . GLN B 1 48 ? -12.195 -5.277 8.164 1 90.19 48 GLN B N 1
ATOM 1219 C CA . GLN B 1 48 ? -13.07 -4.23 7.652 1 90.19 48 GLN B CA 1
ATOM 1220 C C . GLN B 1 48 ? -12.367 -3.391 6.59 1 90.19 48 GLN B C 1
ATOM 1222 O O . GLN B 1 48 ? -12.68 -2.211 6.414 1 90.19 48 GLN B O 1
ATOM 1227 N N . ALA B 1 49 ? -11.273 -3.869 5.996 1 95.19 49 ALA B N 1
ATOM 1228 C CA . ALA B 1 49 ? -10.562 -3.236 4.887 1 95.19 49 ALA B CA 1
ATOM 1229 C C . ALA B 1 49 ? -10.016 -1.869 5.293 1 95.19 49 ALA B C 1
ATOM 1231 O O . ALA B 1 49 ? -10.164 -0.892 4.555 1 95.19 49 ALA B O 1
ATOM 1232 N N . VAL B 1 50 ? -9.492 -1.837 6.52 1 96.56 50 VAL B N 1
ATOM 1233 C CA . VAL B 1 50 ? -8.93 -0.588 7.02 1 96.56 50 VAL B CA 1
ATOM 1234 C C . VAL B 1 50 ? -7.434 -0.54 6.715 1 96.56 50 VAL B C 1
ATOM 1236 O O . VAL B 1 50 ? -6.703 -1.495 6.992 1 96.56 50 VAL B O 1
ATOM 1239 N N . LEU B 1 51 ? -6.977 0.533 6.094 1 97.81 51 LEU B N 1
ATOM 1240 C CA . LEU B 1 51 ? -5.57 0.85 5.879 1 97.81 51 LEU B CA 1
ATOM 1241 C C . LEU B 1 51 ? -5.055 1.79 6.961 1 97.81 51 LEU B C 1
ATOM 1243 O O . LEU B 1 51 ? -5.594 2.883 7.152 1 97.81 51 LEU B O 1
ATOM 1247 N N . HIS B 1 52 ? -4.074 1.363 7.688 1 98.44 52 HIS B N 1
ATOM 1248 C CA . HIS B 1 52 ? -3.34 2.221 8.609 1 98.44 52 HIS B CA 1
ATOM 1249 C C . HIS B 1 52 ? -2.041 2.717 7.984 1 98.44 52 HIS B C 1
ATOM 1251 O O . HIS B 1 52 ? -1.286 1.934 7.402 1 98.44 52 HIS B O 1
ATOM 1257 N N . ALA B 1 53 ? -1.813 4.02 8.148 1 98.56 53 ALA B N 1
ATOM 1258 C CA . ALA B 1 53 ? -0.603 4.566 7.543 1 98.56 53 ALA B CA 1
ATOM 1259 C C . ALA B 1 53 ? 0.048 5.602 8.453 1 98.56 53 ALA B C 1
ATOM 1261 O O . ALA B 1 53 ? -0.645 6.367 9.133 1 98.56 53 ALA B O 1
ATOM 1262 N N . THR B 1 54 ? 1.338 5.539 8.531 1 98.5 54 THR B N 1
ATOM 1263 C CA . THR B 1 54 ? 2.176 6.609 9.062 1 98.5 54 THR B CA 1
ATOM 1264 C C . THR B 1 54 ? 2.969 7.277 7.945 1 98.5 54 THR B C 1
ATOM 1266 O O . THR B 1 54 ? 3.768 6.629 7.27 1 98.5 54 THR B O 1
ATOM 1269 N N . LEU B 1 55 ? 2.752 8.531 7.766 1 98.5 55 LEU B N 1
ATOM 1270 C CA . LEU B 1 55 ? 3.371 9.305 6.691 1 98.5 55 LEU B CA 1
ATOM 1271 C C . LEU B 1 55 ? 4.16 10.484 7.254 1 98.5 55 LEU B C 1
ATOM 1273 O O . LEU B 1 55 ? 3.785 11.055 8.281 1 98.5 55 LEU B O 1
ATOM 1277 N N . THR B 1 56 ? 5.223 10.828 6.551 1 97.94 56 THR B N 1
ATOM 1278 C CA . THR B 1 56 ? 6.039 11.961 6.988 1 97.94 56 THR B CA 1
ATOM 1279 C C . THR B 1 56 ? 6.18 12.984 5.867 1 97.94 56 THR B C 1
ATOM 1281 O O . THR B 1 56 ? 5.91 12.68 4.703 1 97.94 56 THR B O 1
ATOM 1284 N N . ALA B 1 57 ? 6.551 14.141 6.277 1 97.75 57 ALA B N 1
ATOM 1285 C CA . ALA B 1 57 ? 6.789 15.242 5.336 1 97.75 57 ALA B CA 1
ATOM 1286 C C . ALA B 1 57 ? 7.863 16.188 5.859 1 97.75 57 ALA B C 1
ATOM 1288 O O . ALA B 1 57 ? 8.18 16.172 7.051 1 97.75 57 ALA B O 1
ATOM 1289 N N . GLN B 1 58 ? 8.43 16.953 4.926 1 95.44 58 GLN B N 1
ATOM 1290 C CA . GLN B 1 58 ? 9.406 17.969 5.32 1 95.44 58 GLN B CA 1
ATOM 1291 C C . GLN B 1 58 ? 8.719 19.156 5.996 1 95.44 58 GLN B C 1
ATOM 1293 O O . GLN B 1 58 ? 9.312 19.828 6.844 1 95.44 58 GLN B O 1
ATOM 1298 N N . ASP B 1 59 ? 7.441 19.359 5.617 1 94.94 59 ASP B N 1
ATOM 1299 C CA . ASP B 1 59 ? 6.621 20.453 6.109 1 94.94 59 ASP B CA 1
ATOM 1300 C C . ASP B 1 59 ? 5.219 19.984 6.477 1 94.94 59 ASP B C 1
ATOM 1302 O O . ASP B 1 59 ? 4.602 19.219 5.727 1 94.94 59 ASP B O 1
ATOM 1306 N N . ALA B 1 60 ? 4.75 20.453 7.598 1 96.06 60 ALA B N 1
ATOM 1307 C CA . ALA B 1 60 ? 3.443 20 8.07 1 96.06 60 ALA B CA 1
ATOM 1308 C C . ALA B 1 60 ? 2.34 20.406 7.098 1 96.06 60 ALA B C 1
ATOM 1310 O O . ALA B 1 60 ? 1.295 19.75 7.031 1 96.06 60 ALA B O 1
ATOM 1311 N N . GLY B 1 61 ? 2.529 21.484 6.449 1 96.88 61 GLY B N 1
ATOM 1312 C CA . GLY B 1 61 ? 1.554 21.906 5.457 1 96.88 61 GLY B CA 1
ATOM 1313 C C . GLY B 1 61 ? 1.244 20.828 4.43 1 96.88 61 GLY B C 1
ATOM 1314 O O . GLY B 1 61 ? 0.121 20.75 3.93 1 96.88 61 GLY B O 1
ATOM 1315 N N . GLN B 1 62 ? 2.215 20.016 4.066 1 97.88 62 GLN B N 1
ATOM 1316 C CA . GLN B 1 62 ? 2.027 18.922 3.105 1 97.88 62 GLN B CA 1
ATOM 1317 C C . GLN B 1 62 ? 1.09 17.859 3.658 1 97.88 62 GLN B C 1
ATOM 1319 O O . GLN B 1 62 ? 0.295 17.281 2.914 1 97.88 62 GLN B O 1
ATOM 1324 N N . LEU B 1 63 ? 1.199 17.594 4.914 1 98.06 63 LEU B N 1
ATOM 1325 C CA . LEU B 1 63 ? 0.297 16.641 5.551 1 98.06 63 LEU B CA 1
ATOM 1326 C C . LEU B 1 63 ? -1.146 17.141 5.48 1 98.06 63 LEU B C 1
ATOM 1328 O O . LEU B 1 63 ? -2.045 16.375 5.117 1 98.06 63 LEU B O 1
ATOM 1332 N N . TRP B 1 64 ? -1.283 18.391 5.75 1 96.5 64 TRP B N 1
ATOM 1333 C CA . TRP B 1 64 ? -2.619 18.984 5.742 1 96.5 64 TRP B CA 1
ATOM 1334 C C . TRP B 1 64 ? -3.184 19.031 4.324 1 96.5 64 TRP B C 1
ATOM 1336 O O . TRP B 1 64 ? -4.383 18.828 4.117 1 96.5 64 TRP B O 1
ATOM 1346 N N . LEU B 1 65 ? -2.393 19.297 3.393 1 96.81 65 LEU B N 1
ATOM 1347 C CA . LEU B 1 65 ? -2.826 19.266 2 1 96.81 65 LEU B CA 1
ATOM 1348 C C . LEU B 1 65 ? -3.324 17.875 1.621 1 96.81 65 LEU B C 1
ATOM 1350 O O . LEU B 1 65 ? -4.363 17.734 0.972 1 96.81 65 LEU B O 1
ATOM 1354 N N . PHE B 1 66 ? -2.643 16.891 1.992 1 97.31 66 PHE B N 1
ATOM 1355 C CA . PHE B 1 66 ? -3.035 15.516 1.719 1 97.31 66 PHE B CA 1
ATOM 1356 C C . PHE B 1 66 ? -4.379 15.195 2.369 1 97.31 66 PHE B C 1
ATOM 1358 O O . PHE B 1 66 ? -5.262 14.625 1.728 1 97.31 66 PHE B O 1
ATOM 1365 N N . LEU B 1 67 ? -4.523 15.617 3.547 1 96.62 67 LEU B N 1
ATOM 1366 C CA . LEU B 1 67 ? -5.773 15.367 4.258 1 96.62 67 LEU B CA 1
ATOM 1367 C C . LEU B 1 67 ? -6.941 16.047 3.555 1 96.62 67 LEU B C 1
ATOM 1369 O O . LEU B 1 67 ? -8.023 15.477 3.445 1 96.62 67 LEU B O 1
ATOM 1373 N N . ARG B 1 68 ? -6.711 17.203 3.084 1 94.75 68 ARG B N 1
ATOM 1374 C CA . ARG B 1 68 ? -7.75 17.922 2.348 1 94.75 68 ARG B CA 1
ATOM 1375 C C . ARG B 1 68 ? -8.117 17.172 1.065 1 94.75 68 ARG B C 1
ATOM 1377 O O . ARG B 1 68 ? -9.289 17.094 0.698 1 94.75 68 ARG B O 1
ATOM 1384 N N . ARG B 1 69 ? -7.168 16.562 0.438 1 93.25 69 ARG B N 1
ATOM 1385 C CA . ARG B 1 69 ? -7.426 15.805 -0.78 1 93.25 69 ARG B CA 1
ATOM 1386 C C . ARG B 1 69 ? -8.219 14.539 -0.478 1 93.25 69 ARG B C 1
ATOM 1388 O O . ARG B 1 69 ? -9.062 14.125 -1.273 1 93.25 69 ARG B O 1
ATOM 1395 N N . LEU B 1 70 ? -7.859 13.922 0.615 1 93.06 70 LEU B N 1
ATOM 1396 C CA . LEU B 1 70 ? -8.578 12.719 1.007 1 93.06 70 LEU B CA 1
ATOM 1397 C C . LEU B 1 70 ? -10.062 13.016 1.226 1 93.06 70 LEU B C 1
ATOM 1399 O O . LEU B 1 70 ? -10.914 12.188 0.907 1 93.06 70 LEU B O 1
ATOM 1403 N N . ASP B 1 71 ? -10.359 14.117 1.699 1 86.69 71 ASP B N 1
ATOM 1404 C CA . ASP B 1 71 ? -11.734 14.531 1.999 1 86.69 71 ASP B CA 1
ATOM 1405 C C . ASP B 1 71 ? -12.562 14.625 0.724 1 86.69 71 ASP B C 1
ATOM 1407 O O . ASP B 1 71 ? -13.789 14.461 0.761 1 86.69 71 ASP B O 1
ATOM 1411 N N . ASN B 1 72 ? -11.922 14.711 -0.359 1 78.81 72 ASN B N 1
ATOM 1412 C CA . ASN B 1 72 ? -12.617 14.859 -1.637 1 78.81 72 ASN B CA 1
ATOM 1413 C C . ASN B 1 72 ? -12.688 13.531 -2.389 1 78.81 72 ASN B C 1
ATOM 1415 O O . ASN B 1 72 ? -13.305 13.453 -3.453 1 78.81 72 ASN B O 1
ATOM 1419 N N . GLY B 1 73 ? -12.016 12.586 -1.813 1 74 73 GLY B N 1
ATOM 1420 C CA . GLY B 1 73 ? -11.953 11.312 -2.508 1 74 73 GLY B CA 1
ATOM 1421 C C . GLY B 1 73 ? -13.172 10.438 -2.271 1 74 73 GLY B C 1
ATOM 1422 O O . GLY B 1 73 ? -13.758 10.469 -1.189 1 74 73 GLY B O 1
ATOM 1423 N N . PHE B 1 74 ? -13.672 9.734 -3.301 1 73 74 PHE B N 1
ATOM 1424 C CA . PHE B 1 74 ? -14.906 8.953 -3.262 1 73 74 PHE B CA 1
ATOM 1425 C C . PHE B 1 74 ? -14.617 7.508 -2.881 1 73 74 PHE B C 1
ATOM 1427 O O . PHE B 1 74 ? -15.508 6.789 -2.426 1 73 74 PHE B O 1
ATOM 1434 N N . ASP B 1 75 ? -13.398 6.984 -2.748 1 85.06 75 ASP B N 1
ATOM 1435 C CA . ASP B 1 75 ? -13.156 5.555 -2.59 1 85.06 75 ASP B CA 1
ATOM 1436 C C . ASP B 1 75 ? -12.555 5.246 -1.222 1 85.06 75 ASP B C 1
ATOM 1438 O O . ASP B 1 75 ? -12.125 4.117 -0.967 1 85.06 75 ASP B O 1
ATOM 1442 N N . VAL B 1 76 ? -12.578 6.277 -0.318 1 92.56 76 VAL B N 1
ATOM 1443 C CA . VAL B 1 76 ? -11.992 6.055 1.002 1 92.56 76 VAL B CA 1
ATOM 1444 C C . VAL B 1 76 ? -12.766 6.848 2.051 1 92.56 76 VAL B C 1
ATOM 1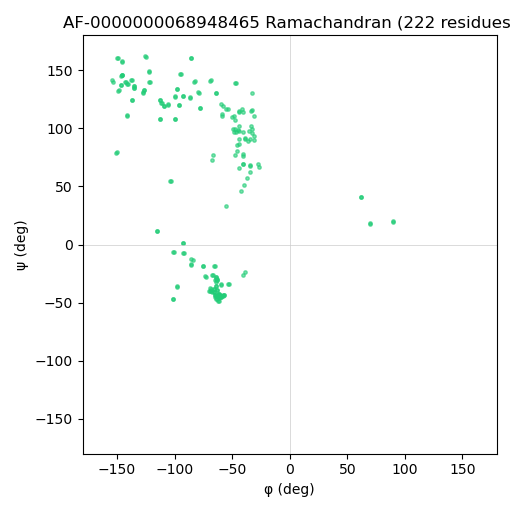446 O O . VAL B 1 76 ? -13.352 7.895 1.743 1 92.56 76 VAL B O 1
ATOM 1449 N N . GLU B 1 77 ? -12.867 6.277 3.223 1 93.44 77 GLU B N 1
ATOM 1450 C CA . GLU B 1 77 ? -13.398 6.953 4.402 1 93.44 77 GLU B CA 1
ATOM 1451 C C . GLU B 1 77 ? -12.312 7.176 5.449 1 93.44 77 GLU B C 1
ATOM 1453 O O . GLU B 1 77 ? -11.672 6.219 5.898 1 93.44 77 GLU B O 1
ATOM 1458 N N . LEU B 1 78 ? -12.156 8.43 5.824 1 95.5 78 LEU B N 1
ATOM 1459 C CA . LEU B 1 78 ? -11.188 8.758 6.863 1 95.5 78 LEU B CA 1
ATOM 1460 C C . LEU B 1 78 ? -11.734 8.422 8.242 1 95.5 78 LEU B C 1
ATOM 1462 O O . LEU B 1 78 ? -12.711 9.023 8.695 1 95.5 78 LEU B O 1
ATOM 1466 N N . LEU B 1 79 ? -11.117 7.523 8.953 1 95.94 79 LEU B N 1
ATOM 1467 C CA . LEU B 1 79 ? -11.586 7.082 10.266 1 95.94 79 LEU B CA 1
ATOM 1468 C C . LEU B 1 79 ? -10.844 7.816 11.375 1 95.94 79 LEU B C 1
ATOM 1470 O O . LEU B 1 79 ? -11.414 8.07 12.445 1 95.94 79 LEU B O 1
ATOM 1474 N N . PHE B 1 80 ? -9.594 8.047 11.117 1 97 80 PHE B N 1
ATOM 1475 C CA . PHE B 1 80 ? -8.719 8.656 12.102 1 97 80 PHE B CA 1
ATOM 1476 C C . PHE B 1 80 ? -7.578 9.406 11.422 1 97 80 PHE B C 1
ATOM 1478 O O . PHE B 1 80 ? -7.047 8.953 10.406 1 97 80 PHE B O 1
ATOM 1485 N N . ALA B 1 81 ? -7.242 10.57 11.977 1 97.75 81 ALA B N 1
ATOM 1486 C CA . ALA B 1 81 ? -6.059 11.32 11.562 1 97.75 81 ALA B CA 1
ATOM 1487 C C . ALA B 1 81 ? -5.469 12.102 12.727 1 97.75 81 ALA B C 1
ATOM 1489 O O . ALA B 1 81 ? -6.199 12.734 13.492 1 97.75 81 ALA B O 1
ATOM 1490 N N . ASP B 1 82 ? -4.16 11.984 12.867 1 97.69 82 ASP B N 1
ATOM 1491 C CA . ASP B 1 82 ? -3.41 12.742 13.867 1 97.69 82 ASP B CA 1
ATOM 1492 C C . ASP B 1 82 ? -2.109 13.289 13.289 1 97.69 82 ASP B C 1
ATOM 1494 O O . ASP B 1 82 ? -1.295 12.531 12.758 1 97.69 82 ASP B O 1
ATOM 1498 N N . VAL B 1 83 ? -1.923 14.594 13.375 1 96.81 83 VAL B N 1
ATOM 1499 C CA . VAL B 1 83 ? -0.72 15.234 12.852 1 96.81 83 VAL B CA 1
ATOM 1500 C C . VAL B 1 83 ? 0.195 15.633 14.016 1 96.81 83 VAL B C 1
ATOM 1502 O O . VAL B 1 83 ? -0.214 16.359 14.914 1 96.81 83 VAL B O 1
ATOM 1505 N N . ASP B 1 84 ? 1.354 15.102 14 1 95.56 84 ASP B N 1
ATOM 1506 C CA . ASP B 1 84 ? 2.418 15.508 14.914 1 95.56 84 ASP B CA 1
ATOM 1507 C C . ASP B 1 84 ? 3.389 16.469 14.242 1 95.56 84 ASP B C 1
ATOM 1509 O O . ASP B 1 84 ? 4.172 16.078 13.383 1 95.56 84 ASP B O 1
ATOM 1513 N N . ASP B 1 85 ? 3.32 17.734 14.641 1 92.62 85 ASP B N 1
ATOM 1514 C CA . ASP B 1 85 ? 4.18 18.781 14.102 1 92.62 85 ASP B CA 1
ATOM 1515 C C . ASP B 1 85 ? 5.152 19.297 15.164 1 92.62 85 ASP B C 1
ATOM 1517 O O . ASP B 1 85 ? 4.754 19.984 16.094 1 92.62 85 ASP B O 1
ATOM 1521 N N . PRO B 1 86 ? 6.359 18.953 15 1 87.31 86 PRO B N 1
ATOM 1522 C CA . PRO B 1 86 ? 7.324 19.344 16.031 1 87.31 86 PRO B CA 1
ATOM 1523 C C . PRO B 1 86 ? 7.5 20.859 16.125 1 87.31 86 PRO B C 1
ATOM 1525 O O . PRO B 1 86 ? 7.922 21.375 17.172 1 87.31 86 PRO B O 1
ATOM 1528 N N . ASP B 1 87 ? 7.363 21.578 15.109 1 81.44 87 ASP B N 1
ATOM 1529 C CA . ASP B 1 87 ? 7.578 23.016 15.109 1 81.44 87 ASP B CA 1
ATOM 1530 C C . ASP B 1 87 ? 6.312 23.766 15.539 1 81.44 87 ASP B C 1
ATOM 1532 O O . ASP B 1 87 ? 6.305 25 15.609 1 81.44 87 ASP B O 1
ATOM 1536 N N . SER B 1 88 ? 5.258 22.969 15.562 1 73.19 88 SER B N 1
ATOM 1537 C CA . SER B 1 88 ? 4.027 23.641 15.969 1 73.19 88 SER B CA 1
ATOM 1538 C C . SER B 1 88 ? 4.086 24.078 17.438 1 73.19 88 SER B C 1
ATOM 1540 O O . SER B 1 88 ? 4.344 23.25 18.312 1 73.19 88 SER B O 1
ATOM 1542 N N . ASP B 1 89 ? 4.836 25.203 17.734 1 58.06 89 ASP B N 1
ATOM 1543 C CA . ASP B 1 89 ? 4.77 25.797 19.062 1 58.06 89 ASP B CA 1
ATOM 1544 C C . ASP B 1 89 ? 3.334 25.797 19.578 1 58.06 89 ASP B C 1
ATOM 1546 O O . ASP B 1 89 ? 3.064 26.344 20.656 1 58.06 89 ASP B O 1
ATOM 1550 N N . ALA B 1 90 ? 2.377 25.797 18.656 1 50.41 90 ALA B N 1
ATOM 1551 C CA . ALA B 1 90 ? 1.042 26.141 19.141 1 50.41 90 ALA B CA 1
ATOM 1552 C C . ALA B 1 90 ? 0.591 25.188 20.234 1 50.41 90 ALA B C 1
ATOM 1554 O O . ALA B 1 90 ? 0.824 23.969 20.156 1 50.41 90 ALA B O 1
ATOM 1555 N N . VAL B 1 91 ? 0.464 25.656 21.391 1 46 91 VAL B N 1
ATOM 1556 C CA . VAL B 1 91 ? -0.376 25.234 22.516 1 46 91 VAL B CA 1
ATOM 1557 C C . VAL B 1 91 ? -1.683 24.641 21.984 1 46 91 VAL B C 1
ATOM 1559 O O . VAL B 1 91 ? -2.383 25.281 21.188 1 46 91 VAL B O 1
ATOM 1562 N N . ALA B 1 92 ? -1.862 23.297 21.812 1 44.03 92 ALA B N 1
ATOM 1563 C CA . ALA B 1 92 ? -3.061 22.562 21.438 1 44.03 92 ALA B CA 1
ATOM 1564 C C . ALA B 1 92 ? -4.324 23.297 21.875 1 44.03 92 ALA B C 1
ATOM 1566 O O . ALA B 1 92 ? -4.598 23.422 23.062 1 44.03 92 ALA B O 1
ATOM 1567 N N . GLU B 1 93 ? -4.617 24.391 21.266 1 44.03 93 GLU B N 1
ATOM 1568 C CA . GLU B 1 93 ? -5.949 24.812 21.688 1 44.03 93 GLU B CA 1
ATOM 1569 C C . GLU B 1 93 ? -6.977 23.719 21.453 1 44.03 93 GLU B C 1
ATOM 1571 O O . GLU B 1 93 ? -6.949 23.047 20.422 1 44.03 93 GLU B O 1
ATOM 1576 N N . PRO B 1 94 ? -7.621 23.156 22.484 1 43.84 94 PRO B N 1
ATOM 1577 C CA . PRO B 1 94 ? -8.602 22.062 22.406 1 43.84 94 PRO B CA 1
ATOM 1578 C C . PRO B 1 94 ? -9.562 22.219 21.234 1 43.84 94 PRO B C 1
ATOM 1580 O O . PRO B 1 94 ? -9.859 23.344 20.812 1 43.84 94 PRO B O 1
ATOM 1583 N N . ALA B 1 95 ? -9.578 21.312 20.234 1 43.22 95 ALA B N 1
ATOM 1584 C CA . ALA B 1 95 ? -10.516 21.25 19.125 1 43.22 95 ALA B CA 1
ATOM 1585 C C . ALA B 1 95 ? -11.898 21.734 19.531 1 43.22 95 ALA B C 1
ATOM 1587 O O . ALA B 1 95 ? -12.359 21.438 20.641 1 43.22 95 ALA B O 1
ATOM 1588 N N . PRO B 1 96 ? -12.414 22.828 18.984 1 40.31 96 PRO B N 1
ATOM 1589 C CA . PRO B 1 96 ? -13.75 23.266 19.406 1 40.31 96 PRO B CA 1
ATOM 1590 C C . PRO B 1 96 ? -14.773 22.125 19.359 1 40.31 96 PRO B C 1
ATOM 1592 O O . PRO B 1 96 ? -14.648 21.219 18.531 1 40.31 96 PRO B O 1
ATOM 1595 N N . ARG B 1 97 ? -15.266 21.609 20.516 1 37.75 97 ARG B N 1
ATOM 1596 C CA . ARG B 1 97 ? -16.344 20.625 20.625 1 37.75 97 ARG B CA 1
ATOM 1597 C C . ARG B 1 97 ? -17.438 20.906 19.594 1 37.75 97 ARG B C 1
ATOM 1599 O O . ARG B 1 97 ? -18 22 19.562 1 37.75 97 ARG B O 1
ATOM 1606 N N . ALA B 1 98 ? -17.422 20.375 18.391 1 33.19 98 ALA B N 1
ATOM 1607 C CA . ALA B 1 98 ? -18.531 20.453 17.438 1 33.19 98 ALA B CA 1
ATOM 1608 C C . ALA B 1 98 ? -19.875 20.453 18.172 1 33.19 98 ALA B C 1
ATOM 1610 O O . ALA B 1 98 ? -20 19.875 19.25 1 33.19 98 ALA B O 1
ATOM 1611 N N . ALA B 1 99 ? -20.797 21.469 17.812 1 33.28 99 ALA B N 1
ATOM 1612 C CA . ALA B 1 99 ? -22.203 21.844 17.953 1 33.28 99 ALA B CA 1
ATOM 1613 C C . ALA B 1 99 ? -23.109 20.609 17.875 1 33.28 99 ALA B C 1
ATOM 1615 O O . ALA B 1 99 ? -23.25 20.016 16.797 1 33.28 99 ALA B O 1
ATOM 1616 N N . MET B 1 100 ? -22.938 19.594 18.734 1 33.94 100 MET B N 1
ATOM 1617 C CA . MET B 1 100 ? -24.047 18.641 18.828 1 33.94 100 MET B CA 1
ATOM 1618 C C . MET B 1 100 ? -25.391 19.344 18.641 1 33.94 100 MET B C 1
ATOM 1620 O O . MET B 1 100 ? -25.688 20.312 19.344 1 33.94 100 MET B O 1
ATOM 1624 N N . ARG B 1 101 ? -25.969 19.219 17.453 1 33.59 101 ARG B N 1
ATOM 1625 C CA . ARG B 1 101 ? -27.25 19.719 16.953 1 33.59 101 ARG B CA 1
ATOM 1626 C C . ARG B 1 101 ? -28.328 19.625 18.016 1 33.59 101 ARG B C 1
ATOM 1628 O O . ARG B 1 101 ? -28.641 18.531 18.5 1 33.59 101 ARG B O 1
ATOM 1635 N N . ARG B 1 102 ? -28.5 20.656 18.781 1 36.56 102 ARG B N 1
ATOM 1636 C CA . ARG B 1 102 ? -29.656 20.938 19.625 1 36.56 102 ARG B CA 1
ATOM 1637 C C . ARG B 1 102 ? -30.953 20.625 18.906 1 36.56 102 ARG B C 1
ATOM 1639 O O . ARG B 1 102 ? -31.406 21.391 18.062 1 36.56 102 ARG B O 1
ATOM 1646 N N . THR B 1 103 ? -31.016 19.375 18.219 1 38.59 103 THR B N 1
ATOM 1647 C CA . THR B 1 103 ? -32.375 19.125 17.75 1 38.59 103 THR B CA 1
ATOM 1648 C C . THR B 1 103 ? -33.406 19.391 18.859 1 38.59 103 THR B C 1
ATOM 1650 O O . THR B 1 103 ? -33.375 18.75 19.906 1 38.59 103 THR B O 1
ATOM 1653 N N . ASN B 1 104 ? -33.688 20.672 19.109 1 32.88 104 ASN B N 1
ATOM 1654 C CA . ASN B 1 104 ? -34.781 21.25 19.891 1 32.88 104 ASN B CA 1
ATOM 1655 C C . ASN B 1 104 ? -36.094 20.5 19.641 1 32.88 104 ASN B C 1
ATOM 1657 O O . ASN B 1 104 ? -36.656 20.562 18.547 1 32.88 104 ASN B O 1
ATOM 1661 N N . SER B 1 105 ? -36.188 19.234 20.109 1 38.34 105 SER B N 1
ATOM 1662 C CA . SER B 1 105 ? -37.5 18.594 20.172 1 38.34 105 SER B CA 1
ATOM 1663 C C . SER B 1 105 ? -38.562 19.516 20.766 1 38.34 105 SER B C 1
ATOM 1665 O O . SER B 1 105 ? -38.5 19.891 21.938 1 38.34 105 SER B O 1
ATOM 1667 N N . GLU B 1 106 ? -39.125 20.453 19.938 1 37.62 106 GLU B N 1
ATOM 1668 C CA . GLU B 1 106 ? -40.312 21.25 20.281 1 37.62 106 GLU B CA 1
ATOM 1669 C C . GLU B 1 106 ? -41.406 20.375 20.906 1 37.62 106 GLU B C 1
ATOM 1671 O O . GLU B 1 106 ? -41.781 19.344 20.344 1 37.62 106 GLU B O 1
ATOM 1676 N N . PRO B 1 107 ? -41.5 20.375 22.234 1 37.5 107 PRO B N 1
ATOM 1677 C CA . PRO B 1 107 ? -42.531 19.609 22.922 1 37.5 107 PRO B CA 1
ATOM 1678 C C . PRO B 1 107 ? -43.906 19.828 22.312 1 37.5 107 PRO B C 1
ATOM 1680 O O . PRO B 1 107 ? -44.25 20.938 21.891 1 37.5 107 PRO B O 1
ATOM 1683 N N . ALA B 1 108 ? -44.469 18.938 21.422 1 38.44 108 ALA B N 1
ATOM 1684 C CA . ALA B 1 108 ? -45.812 18.922 20.906 1 38.44 108 ALA B CA 1
ATOM 1685 C C . ALA B 1 108 ? -46.812 19.406 21.953 1 38.44 108 ALA B C 1
ATOM 1687 O O . ALA B 1 108 ? -46.938 18.797 23.031 1 38.44 108 ALA B O 1
ATOM 1688 N N . LEU B 1 109 ? -47.125 20.688 22.031 1 34.88 109 LEU B N 1
ATOM 1689 C CA . LEU B 1 109 ? -48.156 21.344 22.828 1 34.88 109 LEU B CA 1
ATOM 1690 C C . LEU B 1 109 ? -49.469 20.578 22.781 1 34.88 109 LEU B C 1
ATOM 1692 O O . LEU B 1 109 ? -49.938 20.219 21.703 1 34.88 109 LEU B O 1
ATOM 1696 N N . ALA B 1 110 ? -49.781 19.844 23.797 1 38.25 110 ALA B N 1
ATOM 1697 C CA . ALA B 1 110 ? -51.031 19.156 24.141 1 38.25 110 ALA B CA 1
ATOM 1698 C C . ALA B 1 110 ? -52.219 20.062 23.891 1 38.25 110 ALA B C 1
ATOM 1700 O O . ALA B 1 110 ? -52.375 21.109 24.516 1 38.25 110 ALA B O 1
ATOM 1701 N N . LEU B 1 111 ? -52.75 20.062 22.609 1 37.41 111 LEU B N 1
ATOM 1702 C CA . LEU B 1 111 ? -54 20.766 22.359 1 37.41 111 LEU B CA 1
ATOM 1703 C C . LEU B 1 111 ? -55.062 20.375 23.391 1 37.41 111 LEU B C 1
ATOM 1705 O O . LEU B 1 111 ? -55.312 19.172 23.594 1 37.41 111 LEU B O 1
ATOM 1709 N N . PRO B 1 112 ? -55.281 21.172 24.406 1 39.5 112 PRO B N 1
ATOM 1710 C CA . PRO B 1 112 ? -56.406 20.984 25.312 1 39.5 112 PRO B CA 1
ATOM 1711 C C . PRO B 1 112 ? -57.75 20.953 24.578 1 39.5 112 PRO B C 1
ATOM 1713 O O . PRO B 1 112 ? -58.781 20.688 25.188 1 39.5 112 PRO B O 1
ATOM 1716 N N . ALA B 1 113 ? -57.906 20.438 23.297 1 29.27 113 ALA B N 1
ATOM 1717 C CA . ALA B 1 113 ? -59.344 20.625 23.125 1 29.27 113 ALA B CA 1
ATOM 1718 C C . ALA B 1 113 ? -60.125 19.625 23.969 1 29.27 113 ALA B C 1
ATOM 1720 O O . ALA B 1 113 ? -59.656 18.547 24.281 1 29.27 113 ALA B O 1
#

Nearest PDB structures (foldseek):
  3ab4-assembly1_C  TM=7.022E-01  e=2.207E-02  Corynebacterium glutamicum
  3ab4-assembly3_K  TM=6.486E-01  e=7.731E-02  Corynebacterium glutamicum
  4go5-assembly1_X-2  TM=5.899E-01  e=7.731E-02  Mycobacterium tuberculosis
  4go7-assembly1_X-2  TM=5.976E-01  e=1.640E-01  Mycobacterium tuberculosis
  1f9f-assembly2_D  TM=4.774E-01  e=6.017E-02  human papillomavirus 18

pLDDT: mean 80.43, std 24.3, range [27.72, 98.56]

Organism: Cupriavidus necator (strain ATCC 17699 / DSM 428 / KCTC 22496 / NCIMB 10442 / H16 / Stanier 337) (NCBI:txid381666)

Sequence (226 aa):
MPATTLPTLHLSLRLETADLFGAMEWVLANARRTGLAPAQLSFDAARQAVLHATLTAQDAGQLWLFLRRLDNGFDVELLFADVDDPDSDAVAEPAPRAAMRRTNSEPALALPAMPATTLPTLHLSLRLETADLFGAMEWVLANARRTGLAPAQLSFDAARQAVLHATLTAQDAGQLWLFLRRLDNGFDVELLFADVDDPDSDAVAEPAPRAAMRRTNSEPALALPA